Protein AF-0000000080797420 (afdb_homodimer)

Foldseek 3Di:
DPPDDDDDDPLLQQLQVVCLVPVPPQLCNSCVVVVHDSVVSVVSVVVCCVSVVAVDHDDDDDLVVVQFNWKKKKFWAFAPVCVVVLVVVLVPDPQWDDWDQDDDPGGIITMGTGRDPVVVVVSCVVSVPDPGTDDMDMGTDPDDDDDRPGDRDD/DPPDDDDDDPLLQQLQVVCLVPVPPQLCNSCVVVVHDSVVSVVSVVVCCVSVVAVDHDDDDDLVVVQFVWKKKKFWAFAPVCVVVLVVVLVPDPQWDDWDQDDDPGGIITMGTGRDPVVVVVSCVVSVPDPGTDDMDMGTDPDDDDDRPGDRDD

Radius of gyration: 20.57 Å; Cα contacts (8 Å, |Δi|>4): 583; chains: 2; bounding box: 45×56×51 Å

Structure (mmCIF, N/CA/C/O backbone):
data_AF-0000000080797420-model_v1
#
loop_
_entity.id
_entity.type
_entity.pdbx_description
1 polymer 'Transcriptional regulator, AsnC family'
#
loop_
_atom_site.group_PDB
_atom_site.id
_atom_site.type_symbol
_atom_site.label_atom_id
_atom_site.label_alt_id
_atom_site.label_comp_id
_atom_site.label_asym_id
_atom_site.label_entity_id
_atom_site.label_seq_id
_atom_site.pdbx_PDB_ins_code
_atom_site.Cartn_x
_atom_site.Cartn_y
_atom_site.Cartn_z
_atom_site.occupancy
_atom_site.B_iso_or_equiv
_atom_site.auth_seq_id
_atom_site.auth_comp_id
_atom_site.auth_asym_id
_atom_site.auth_atom_id
_atom_site.pdbx_PDB_model_num
ATOM 1 N N . MET A 1 1 ? -21.812 6.285 -5.582 1 44.59 1 MET A N 1
ATOM 2 C CA . MET A 1 1 ? -22.297 5.707 -4.328 1 44.59 1 MET A CA 1
ATOM 3 C C . MET A 1 1 ? -21.25 4.781 -3.721 1 44.59 1 MET A C 1
ATOM 5 O O . MET A 1 1 ? -20.469 4.164 -4.445 1 44.59 1 MET A O 1
ATOM 9 N N . PRO A 1 2 ? -20.891 4.992 -2.412 1 52.84 2 PRO A N 1
ATOM 10 C CA . PRO A 1 2 ? -20 3.963 -1.894 1 52.84 2 PRO A CA 1
ATOM 11 C C . PRO A 1 2 ? -20.406 2.553 -2.311 1 52.84 2 PRO A C 1
ATOM 13 O O . PRO A 1 2 ? -21.609 2.268 -2.439 1 52.84 2 PRO A O 1
ATOM 16 N N . ASP A 1 3 ? -19.562 1.894 -3.047 1 63.5 3 ASP A N 1
ATOM 17 C CA . ASP A 1 3 ? -19.969 0.55 -3.457 1 63.5 3 ASP A CA 1
ATOM 18 C C . ASP A 1 3 ? -20.453 -0.268 -2.264 1 63.5 3 ASP A C 1
ATOM 20 O O . ASP A 1 3 ? -19.922 -0.147 -1.16 1 63.5 3 ASP A O 1
ATOM 24 N N . LYS A 1 4 ? -21.688 -0.701 -2.303 1 75.38 4 LYS A N 1
ATOM 25 C CA . LYS A 1 4 ? -22.266 -1.561 -1.276 1 75.38 4 LYS A CA 1
ATOM 26 C C . LYS A 1 4 ? -21.391 -2.789 -1.031 1 75.38 4 LYS A C 1
ATOM 28 O O . LYS A 1 4 ? -20.938 -3.432 -1.979 1 75.38 4 LYS A O 1
ATOM 33 N N . PRO A 1 5 ? -21.062 -3.006 0.324 1 85.38 5 PRO A N 1
ATOM 34 C CA . PRO A 1 5 ? -20.328 -4.234 0.631 1 85.38 5 PRO A CA 1
ATOM 35 C C . PRO A 1 5 ? -21 -5.48 0.053 1 85.38 5 PRO A C 1
ATOM 37 O O . PRO A 1 5 ? -22.219 -5.516 -0.093 1 85.38 5 PRO A O 1
ATOM 40 N N . VAL A 1 6 ? -20.109 -6.398 -0.368 1 89.06 6 VAL A N 1
ATOM 41 C CA . VAL A 1 6 ? -20.578 -7.664 -0.92 1 89.06 6 VAL A CA 1
ATOM 42 C C . VAL A 1 6 ? -20.734 -8.695 0.199 1 89.06 6 VAL A C 1
ATOM 44 O O . VAL A 1 6 ? -19.922 -8.734 1.126 1 89.06 6 VAL A O 1
ATOM 47 N N . GLU A 1 7 ? -21.719 -9.422 0.126 1 90.5 7 GLU A N 1
ATOM 48 C CA . GLU A 1 7 ? -21.891 -10.508 1.087 1 90.5 7 GLU A CA 1
ATOM 49 C C . GLU A 1 7 ? -21 -11.703 0.732 1 90.5 7 GLU A C 1
ATOM 51 O O . GLU A 1 7 ? -21.109 -12.258 -0.361 1 90.5 7 GLU A O 1
ATOM 56 N N . LEU A 1 8 ? -20.125 -12.023 1.595 1 95.06 8 LEU A N 1
ATOM 57 C CA . LEU A 1 8 ? -19.219 -13.148 1.415 1 95.06 8 LEU A CA 1
ATOM 58 C C . LEU A 1 8 ? -19.578 -14.289 2.361 1 95.06 8 LEU A C 1
ATOM 60 O O . LEU A 1 8 ? -19.891 -14.062 3.531 1 95.06 8 LEU A O 1
ATOM 64 N N . ASP A 1 9 ? -19.625 -15.438 1.86 1 95.5 9 ASP A N 1
ATOM 65 C CA . ASP A 1 9 ? -19.812 -16.562 2.773 1 95.5 9 ASP A CA 1
ATOM 66 C C . ASP A 1 9 ? -18.469 -17.047 3.312 1 95.5 9 ASP A C 1
ATOM 68 O O . ASP A 1 9 ? -17.422 -16.438 3.045 1 95.5 9 ASP A O 1
ATOM 72 N N . GLU A 1 10 ? -18.516 -18.062 4.105 1 96.31 10 GLU A N 1
ATOM 73 C CA . GLU A 1 10 ? -17.312 -18.531 4.809 1 96.31 10 GLU A CA 1
ATOM 74 C C . GLU A 1 10 ? -16.266 -19.031 3.828 1 96.31 10 GLU A C 1
ATOM 76 O O . GLU A 1 10 ? -15.062 -18.859 4.055 1 96.31 10 GLU A O 1
ATOM 81 N N . ILE A 1 11 ? -16.688 -19.656 2.787 1 97.06 11 ILE A N 1
ATOM 82 C CA . ILE A 1 11 ? -15.758 -20.172 1.796 1 97.06 11 ILE A CA 1
ATOM 83 C C . ILE A 1 11 ? -15.031 -19.016 1.105 1 97.06 11 ILE A C 1
ATOM 85 O O . ILE A 1 11 ? -13.812 -19.062 0.923 1 97.06 11 ILE A O 1
ATOM 89 N N . ASP A 1 12 ? -15.805 -18 0.68 1 97.56 12 ASP A N 1
ATOM 90 C CA . ASP A 1 12 ? -15.211 -16.797 0.086 1 97.56 12 ASP A CA 1
ATOM 91 C C . ASP A 1 12 ? -14.133 -16.203 0.998 1 97.56 12 ASP A C 1
ATOM 93 O O . ASP A 1 12 ? -13.031 -15.898 0.545 1 97.56 12 ASP A O 1
ATOM 97 N N . LYS A 1 13 ? -14.469 -16.094 2.268 1 97.5 13 LYS A N 1
ATOM 98 C CA . LYS A 1 13 ? -13.57 -15.492 3.246 1 97.5 13 LYS A CA 1
ATOM 99 C C . LYS A 1 13 ? -12.281 -16.312 3.377 1 97.5 13 LYS A C 1
ATOM 101 O O . LYS A 1 13 ? -11.188 -15.742 3.424 1 97.5 13 LYS A O 1
ATOM 106 N N . LYS A 1 14 ? -12.422 -17.547 3.428 1 98 14 LYS A N 1
ATOM 107 C CA . LYS A 1 14 ? -11.266 -18.438 3.562 1 98 14 LYS A CA 1
ATOM 108 C C . LYS A 1 14 ? -10.375 -18.359 2.322 1 98 14 LYS A C 1
ATOM 110 O O . LYS A 1 14 ? -9.148 -18.359 2.43 1 98 14 LYS A O 1
ATOM 115 N N . ILE A 1 15 ? -11.008 -18.344 1.172 1 98.44 15 ILE A N 1
ATOM 116 C CA . ILE A 1 15 ? -10.258 -18.219 -0.075 1 98.44 15 ILE A CA 1
ATOM 117 C C . ILE A 1 15 ? -9.445 -16.922 -0.063 1 98.44 15 ILE A C 1
ATOM 119 O O . ILE A 1 15 ? -8.258 -16.938 -0.382 1 98.44 15 ILE A O 1
ATOM 123 N N . ILE A 1 16 ? -10.078 -15.867 0.323 1 98.06 16 ILE A N 1
ATOM 124 C CA . ILE A 1 16 ? -9.43 -14.555 0.378 1 98.06 16 ILE A CA 1
ATOM 125 C C . ILE A 1 16 ? -8.258 -14.602 1.348 1 98.06 16 ILE A C 1
ATOM 127 O O . ILE A 1 16 ? -7.16 -14.133 1.026 1 98.06 16 ILE A O 1
ATOM 131 N N . GLU A 1 17 ? -8.484 -15.172 2.49 1 97.69 17 GLU A N 1
ATOM 132 C CA . GLU A 1 17 ? -7.434 -15.266 3.502 1 97.69 17 GLU A CA 1
ATOM 133 C C . GLU A 1 17 ? -6.223 -16.031 2.975 1 97.69 17 GLU A C 1
ATOM 135 O O . GLU A 1 17 ? -5.082 -15.602 3.152 1 97.69 17 GLU A O 1
ATOM 140 N N . ILE A 1 18 ? -6.469 -17.141 2.357 1 98.06 18 ILE A N 1
ATOM 141 C CA . ILE A 1 18 ? -5.402 -17.984 1.826 1 98.06 18 ILE A CA 1
ATOM 142 C C . ILE A 1 18 ? -4.629 -17.219 0.753 1 98.06 18 ILE A C 1
ATOM 144 O O . ILE A 1 18 ? -3.395 -17.188 0.77 1 98.06 18 ILE A O 1
ATOM 148 N N . LEU A 1 19 ? -5.332 -16.547 -0.143 1 98.19 19 LEU A N 1
ATOM 149 C CA . LEU A 1 19 ? -4.703 -15.859 -1.265 1 98.19 19 LEU A CA 1
ATOM 150 C C . LEU A 1 19 ? -3.969 -14.609 -0.793 1 98.19 19 LEU A C 1
ATOM 152 O O . LEU A 1 19 ? -2.959 -14.219 -1.384 1 98.19 19 LEU A O 1
ATOM 156 N N . GLN A 1 20 ? -4.449 -13.969 0.279 1 97.69 20 GLN A N 1
ATOM 157 C CA . GLN A 1 20 ? -3.752 -12.812 0.841 1 97.69 20 GLN A CA 1
ATOM 158 C C . GLN A 1 20 ? -2.461 -13.234 1.535 1 97.69 20 GLN A C 1
ATOM 160 O O . GLN A 1 20 ? -1.535 -12.438 1.678 1 97.69 20 GLN A O 1
ATOM 165 N N . LYS A 1 21 ? -2.457 -14.469 1.967 1 96.56 21 LYS A N 1
ATOM 166 C CA . LYS A 1 21 ? -1.243 -15 2.576 1 96.56 21 LYS A CA 1
ATOM 167 C C . LYS A 1 21 ? -0.222 -15.398 1.515 1 96.56 21 LYS A C 1
ATOM 169 O O . LYS A 1 21 ? 0.974 -15.133 1.668 1 96.56 21 LYS A O 1
ATOM 174 N N . ASP A 1 22 ? -0.709 -16.016 0.509 1 97.5 22 ASP A N 1
ATOM 175 C CA . ASP A 1 22 ? 0.107 -16.391 -0.642 1 97.5 22 ASP A CA 1
ATOM 176 C C . ASP A 1 22 ? -0.74 -16.469 -1.909 1 97.5 22 ASP A C 1
ATOM 178 O O . ASP A 1 22 ? -1.413 -17.484 -2.141 1 97.5 22 ASP A O 1
ATOM 182 N N . ALA A 1 23 ? -0.552 -15.523 -2.732 1 97.38 23 ALA A N 1
ATOM 183 C CA . ALA A 1 23 ? -1.362 -15.414 -3.943 1 97.38 23 ALA A CA 1
ATOM 184 C C . ALA A 1 23 ? -1.045 -16.547 -4.922 1 97.38 23 ALA A C 1
ATOM 186 O O . ALA A 1 23 ? -1.789 -16.766 -5.875 1 97.38 23 ALA A O 1
ATOM 187 N N . ARG A 1 24 ? -0 -17.234 -4.754 1 97.06 24 ARG A N 1
ATOM 188 C CA . ARG A 1 24 ? 0.411 -18.25 -5.711 1 97.06 24 ARG A CA 1
ATOM 189 C C . ARG A 1 24 ? -0.108 -19.625 -5.301 1 97.06 24 ARG A C 1
ATOM 191 O O . ARG A 1 24 ? 0.099 -20.609 -6.012 1 97.06 24 ARG A O 1
ATOM 198 N N . THR A 1 25 ? -0.74 -19.75 -4.145 1 97.5 25 THR A N 1
ATOM 199 C CA . THR A 1 25 ? -1.355 -21.031 -3.791 1 97.5 25 THR A CA 1
ATOM 200 C C . THR A 1 25 ? -2.295 -21.5 -4.895 1 97.5 25 THR A C 1
ATOM 202 O O . THR A 1 25 ? -3.201 -20.766 -5.301 1 97.5 25 THR A O 1
ATOM 205 N N . SER A 1 26 ? -2.068 -22.672 -5.367 1 97.25 26 SER A N 1
ATOM 206 C CA . SER A 1 26 ? -2.865 -23.188 -6.48 1 97.25 26 SER A CA 1
ATOM 207 C C . SER A 1 26 ? -4.312 -23.406 -6.066 1 97.25 26 SER A C 1
ATOM 209 O O . SER A 1 26 ? -4.598 -23.672 -4.895 1 97.25 26 SER A O 1
ATOM 211 N N . PHE A 1 27 ? -5.16 -23.281 -7.059 1 97.69 27 PHE A N 1
ATOM 212 C CA . PHE A 1 27 ? -6.57 -23.531 -6.773 1 97.69 27 PHE A CA 1
ATOM 213 C C . PHE A 1 27 ? -6.801 -24.969 -6.359 1 97.69 27 PHE A C 1
ATOM 215 O O . PHE A 1 27 ? -7.672 -25.25 -5.535 1 97.69 27 PHE A O 1
ATOM 222 N N . SER A 1 28 ? -5.988 -25.875 -6.871 1 98.06 28 SER A N 1
ATOM 223 C CA . SER A 1 28 ? -6.07 -27.266 -6.457 1 98.06 28 SER A CA 1
ATOM 224 C C . SER A 1 28 ? -5.738 -27.422 -4.977 1 98.06 28 SER A C 1
ATOM 226 O O . SER A 1 28 ? -6.418 -28.156 -4.258 1 98.06 28 SER A O 1
ATOM 228 N N . LYS A 1 29 ? -4.727 -26.797 -4.5 1 98.31 29 LYS A N 1
ATOM 229 C CA . LYS A 1 29 ? -4.352 -26.859 -3.09 1 98.31 29 LYS A CA 1
ATOM 230 C C . LYS A 1 29 ? -5.426 -26.219 -2.211 1 98.31 29 LYS A C 1
ATOM 232 O O . LYS A 1 29 ? -5.766 -26.75 -1.154 1 98.31 29 LYS A O 1
ATOM 237 N N . ILE A 1 30 ? -5.965 -25.078 -2.633 1 98.62 30 ILE A N 1
ATOM 238 C CA . ILE A 1 30 ? -7.031 -24.406 -1.89 1 98.62 30 ILE A CA 1
ATOM 239 C C . ILE A 1 30 ? -8.242 -25.328 -1.777 1 98.62 30 ILE A C 1
ATOM 241 O O . ILE A 1 30 ? -8.852 -25.438 -0.711 1 98.62 30 ILE A O 1
ATOM 245 N N . ALA A 1 31 ? -8.555 -25.953 -2.893 1 98.62 31 ALA A N 1
ATOM 246 C CA . ALA A 1 31 ? -9.664 -26.906 -2.928 1 98.62 31 ALA A CA 1
ATOM 247 C C . ALA A 1 31 ? -9.484 -28 -1.881 1 98.62 31 ALA A C 1
ATOM 249 O O . ALA A 1 31 ? -10.406 -28.297 -1.121 1 98.62 31 ALA A O 1
ATOM 250 N N . LYS A 1 32 ? -8.32 -28.562 -1.804 1 98.56 32 LYS A N 1
ATOM 251 C CA . LYS A 1 32 ? -8.008 -29.609 -0.834 1 98.56 32 LYS A CA 1
ATOM 252 C C . LYS A 1 32 ? -8.109 -29.078 0.594 1 98.56 32 LYS A C 1
ATOM 254 O O . LYS A 1 32 ? -8.711 -29.719 1.458 1 98.56 32 LYS A O 1
ATOM 259 N N . MET A 1 33 ? -7.578 -27.906 0.859 1 98.25 33 MET A N 1
ATOM 260 C CA . MET A 1 33 ? -7.574 -27.297 2.188 1 98.25 33 MET A CA 1
ATOM 261 C C . MET A 1 33 ? -9 -27.062 2.682 1 98.25 33 MET A C 1
ATOM 263 O O . MET A 1 33 ? -9.266 -27.172 3.879 1 98.25 33 MET A O 1
ATOM 267 N N . LEU A 1 34 ? -9.883 -26.703 1.761 1 98.38 34 LEU A N 1
ATOM 268 C CA . LEU A 1 34 ? -11.227 -26.281 2.154 1 98.38 34 LEU A CA 1
ATOM 269 C C . LEU A 1 34 ? -12.234 -27.406 1.907 1 98.38 34 LEU A C 1
ATOM 271 O O . LEU A 1 34 ? -13.438 -27.219 2.137 1 98.38 34 LEU A O 1
ATOM 275 N N . ASP A 1 35 ? -11.734 -28.484 1.47 1 98.19 35 ASP A N 1
ATOM 276 C CA . ASP A 1 35 ? -12.578 -29.641 1.162 1 98.19 35 ASP A CA 1
ATOM 277 C C . ASP A 1 35 ? -13.672 -29.266 0.168 1 98.19 35 ASP A C 1
ATOM 279 O O . ASP A 1 35 ? -14.859 -29.453 0.439 1 98.19 35 ASP A O 1
ATOM 283 N N . ARG A 1 36 ? -13.25 -28.688 -0.935 1 98.25 36 ARG A N 1
ATOM 284 C CA . ARG A 1 36 ? -14.086 -28.312 -2.068 1 98.25 36 ARG A CA 1
ATOM 285 C C . ARG A 1 36 ? -13.461 -28.766 -3.385 1 98.25 36 ARG A C 1
ATOM 287 O O . ARG A 1 36 ? -12.297 -29.172 -3.42 1 98.25 36 ARG A O 1
ATOM 294 N N . SER A 1 37 ? -14.297 -28.719 -4.398 1 98.12 37 SER A N 1
ATOM 295 C CA . SER A 1 37 ? -13.742 -29.047 -5.707 1 98.12 37 SER A CA 1
ATOM 296 C C . SER A 1 37 ? -12.938 -27.891 -6.273 1 98.12 37 SER A C 1
ATOM 298 O O . SER A 1 37 ? -13.203 -26.719 -5.949 1 98.12 37 SER A O 1
ATOM 300 N N . GLU A 1 38 ? -11.961 -28.25 -7.078 1 98.25 38 GLU A N 1
ATOM 301 C CA . GLU A 1 38 ? -11.195 -27.219 -7.762 1 98.25 38 GLU A CA 1
ATOM 302 C C . GLU A 1 38 ? -12.102 -26.312 -8.602 1 98.25 38 GLU A C 1
ATOM 304 O O . GLU A 1 38 ? -11.883 -25.109 -8.688 1 98.25 38 GLU A O 1
ATOM 309 N N . ALA A 1 39 ? -13.109 -26.875 -9.266 1 98.19 39 ALA A N 1
ATOM 310 C CA . ALA A 1 39 ? -14.078 -26.109 -10.062 1 98.19 39 ALA A CA 1
ATOM 311 C C . ALA A 1 39 ? -14.789 -25.078 -9.211 1 98.19 39 ALA A C 1
ATOM 313 O O . ALA A 1 39 ? -15 -23.938 -9.648 1 98.19 39 ALA A O 1
ATOM 314 N N . THR A 1 40 ? -15.133 -25.453 -8.023 1 98.12 40 THR A N 1
ATOM 315 C CA . THR A 1 40 ? -15.789 -24.531 -7.098 1 98.12 40 THR A CA 1
ATOM 316 C C . THR A 1 40 ? -14.875 -23.359 -6.762 1 98.12 40 THR A C 1
ATOM 318 O O . THR A 1 40 ? -15.312 -22.203 -6.773 1 98.12 40 THR A O 1
ATOM 321 N N . ILE A 1 41 ? -13.625 -23.656 -6.43 1 98.5 41 ILE A N 1
ATOM 322 C CA . ILE A 1 41 ? -12.672 -22.594 -6.09 1 98.5 41 ILE A CA 1
ATOM 323 C C . ILE A 1 41 ? -12.508 -21.656 -7.273 1 98.5 41 ILE A C 1
ATOM 325 O O . ILE A 1 41 ? -12.516 -20.422 -7.105 1 98.5 41 ILE A O 1
ATOM 329 N N . HIS A 1 42 ? -12.383 -22.234 -8.484 1 98.19 42 HIS A N 1
ATOM 330 C CA . HIS A 1 42 ? -12.266 -21.406 -9.695 1 98.19 42 HIS A CA 1
ATOM 331 C C . HIS A 1 42 ? -13.461 -20.469 -9.828 1 98.19 42 HIS A C 1
ATOM 333 O O . HIS A 1 42 ? -13.281 -19.281 -10.094 1 98.19 42 HIS A O 1
ATOM 339 N N . LEU A 1 43 ? -14.594 -20.984 -9.68 1 98.25 43 LEU A N 1
ATOM 340 C CA . LEU A 1 43 ? -15.82 -20.203 -9.82 1 98.25 43 LEU A CA 1
ATOM 341 C C . LEU A 1 43 ? -15.891 -19.094 -8.766 1 98.25 43 LEU A C 1
ATOM 343 O O . LEU A 1 43 ? -16.266 -17.969 -9.07 1 98.25 43 LEU A O 1
ATOM 347 N N . ARG A 1 44 ? -15.531 -19.469 -7.551 1 98.25 44 ARG A N 1
ATOM 348 C CA . ARG A 1 44 ? -15.578 -18.5 -6.465 1 98.25 44 ARG A CA 1
ATOM 349 C C . ARG A 1 44 ? -14.594 -17.359 -6.703 1 98.25 44 ARG A C 1
ATOM 351 O O . ARG A 1 44 ? -14.938 -16.188 -6.508 1 98.25 44 ARG A O 1
ATOM 358 N N . VAL A 1 45 ? -13.406 -17.672 -7.102 1 98.25 45 VAL A N 1
ATOM 359 C CA . VAL A 1 45 ? -12.398 -16.656 -7.359 1 98.25 45 VAL A CA 1
ATOM 360 C C . VAL A 1 45 ? -12.852 -15.773 -8.516 1 98.25 45 VAL A C 1
ATOM 362 O O . VAL A 1 45 ? -12.711 -14.547 -8.461 1 98.25 45 VAL A O 1
ATOM 365 N N . LYS A 1 46 ? -13.367 -16.422 -9.57 1 97.88 46 LYS A N 1
ATOM 366 C CA . LYS A 1 46 ? -13.906 -15.672 -10.695 1 97.88 46 LYS A CA 1
ATOM 367 C C . LYS A 1 46 ? -14.984 -14.695 -10.242 1 97.88 46 LYS A C 1
ATOM 369 O O . LYS A 1 46 ? -14.992 -13.531 -10.641 1 97.88 46 LYS A O 1
ATOM 374 N N . LYS A 1 47 ? -15.836 -15.125 -9.422 1 97.81 47 LYS A N 1
ATOM 375 C CA . LYS A 1 47 ? -16.922 -14.289 -8.906 1 97.81 47 LYS A CA 1
ATOM 376 C C . LYS A 1 47 ? -16.375 -13.133 -8.078 1 97.81 47 LYS A C 1
ATOM 378 O O . LYS A 1 47 ? -16.859 -12 -8.188 1 97.81 47 LYS A O 1
ATOM 383 N N . LEU A 1 48 ? -15.438 -13.469 -7.207 1 97.94 48 LEU A N 1
ATOM 384 C CA . LEU A 1 48 ? -14.812 -12.438 -6.391 1 97.94 48 LEU A CA 1
ATOM 385 C C . LEU A 1 48 ? -14.195 -11.352 -7.266 1 97.94 48 LEU A C 1
ATOM 387 O O . LEU A 1 48 ? -14.242 -10.164 -6.918 1 97.94 48 LEU A O 1
ATOM 391 N N . ARG A 1 49 ? -13.625 -11.742 -8.383 1 97.38 49 ARG A N 1
ATOM 392 C CA . ARG A 1 49 ? -13.039 -10.797 -9.328 1 97.38 49 ARG A CA 1
ATOM 393 C C . ARG A 1 49 ? -14.125 -9.977 -10.016 1 97.38 49 ARG A C 1
ATOM 395 O O . ARG A 1 49 ? -14.008 -8.75 -10.117 1 97.38 49 ARG A O 1
ATOM 402 N N . GLU A 1 50 ? -15.141 -10.609 -10.445 1 96.88 50 GLU A N 1
ATOM 403 C CA . GLU A 1 50 ? -16.234 -9.945 -11.156 1 96.88 50 GLU A CA 1
ATOM 404 C C . GLU A 1 50 ? -16.938 -8.93 -10.266 1 96.88 50 GLU A C 1
ATOM 406 O O . GLU A 1 50 ? -17.375 -7.883 -10.742 1 96.88 50 GLU A O 1
ATOM 411 N N . MET A 1 51 ? -16.969 -9.289 -9.008 1 96.06 51 MET A N 1
ATOM 412 C CA . MET A 1 51 ? -17.641 -8.406 -8.047 1 96.06 51 MET A CA 1
ATOM 413 C C . MET A 1 51 ? -16.719 -7.266 -7.629 1 96.06 51 MET A C 1
ATOM 415 O O . MET A 1 51 ? -17.125 -6.359 -6.902 1 96.06 51 MET A O 1
ATOM 419 N N . GLY A 1 52 ? -15.453 -7.375 -7.984 1 95.75 52 GLY A N 1
ATOM 420 C CA . GLY A 1 52 ? -14.5 -6.32 -7.684 1 95.75 52 GLY A CA 1
ATOM 421 C C . GLY A 1 52 ? -13.844 -6.477 -6.324 1 95.75 52 GLY A C 1
ATOM 422 O O . GLY A 1 52 ? -13.086 -5.605 -5.895 1 95.75 52 GLY A O 1
ATOM 423 N N . VAL A 1 53 ? -14.18 -7.527 -5.586 1 96.81 53 VAL A N 1
ATOM 424 C CA . VAL A 1 53 ? -13.57 -7.793 -4.281 1 96.81 53 VAL A CA 1
ATOM 425 C C . VAL A 1 53 ? -12.086 -8.078 -4.453 1 96.81 53 VAL A C 1
ATOM 427 O O . VAL A 1 53 ? -11.25 -7.527 -3.729 1 96.81 53 VAL A O 1
ATOM 430 N N . LEU A 1 54 ? -11.805 -8.984 -5.305 1 97.25 54 LEU A N 1
ATOM 431 C CA . LEU A 1 54 ? -10.438 -9.336 -5.66 1 97.25 54 LEU A CA 1
ATOM 432 C C . LEU A 1 54 ? -9.969 -8.539 -6.875 1 97.25 54 LEU A C 1
ATOM 434 O O . LEU A 1 54 ? -10.445 -8.758 -7.988 1 97.25 54 LEU A O 1
ATOM 438 N N . ARG A 1 55 ? -9.062 -7.68 -6.719 1 96.38 55 ARG A N 1
ATOM 439 C CA . ARG A 1 55 ? -8.656 -6.75 -7.77 1 96.38 55 ARG A CA 1
ATOM 440 C C . ARG A 1 55 ? -7.504 -7.32 -8.594 1 96.38 55 ARG A C 1
ATOM 442 O O . ARG A 1 55 ? -7.297 -6.918 -9.742 1 96.38 55 ARG A O 1
ATOM 449 N N . GLY A 1 56 ? -6.727 -8.242 -7.949 1 96.62 56 GLY A N 1
ATOM 450 C CA . GLY A 1 56 ? -5.602 -8.828 -8.656 1 96.62 56 GLY A CA 1
ATOM 451 C C . GLY A 1 56 ? -4.59 -9.484 -7.73 1 96.62 56 GLY A C 1
ATOM 452 O O . GLY A 1 56 ? -4.816 -9.57 -6.523 1 96.62 56 GLY A O 1
ATOM 453 N N . PHE A 1 57 ? -3.547 -10.016 -8.344 1 97.12 57 PHE A N 1
ATOM 454 C CA . PHE A 1 57 ? -2.445 -10.695 -7.668 1 97.12 57 PHE A CA 1
ATOM 455 C C . PHE A 1 57 ? -1.117 -10.016 -7.992 1 97.12 57 PHE A C 1
ATOM 457 O O . PHE A 1 57 ? -0.788 -9.812 -9.164 1 97.12 57 PHE A O 1
ATOM 464 N N . TYR A 1 58 ? -0.346 -9.719 -6.961 1 96.38 58 TYR A N 1
ATOM 465 C CA . TYR A 1 58 ? 0.85 -8.922 -7.211 1 96.38 58 TYR A CA 1
ATOM 466 C C . TYR A 1 58 ? 2.027 -9.43 -6.391 1 96.38 58 TYR A C 1
ATOM 468 O O . TYR A 1 58 ? 1.839 -10.016 -5.316 1 96.38 58 TYR A O 1
ATOM 476 N N . ALA A 1 59 ? 3.184 -9.18 -6.906 1 97.56 59 ALA A N 1
ATOM 477 C CA . ALA A 1 59 ? 4.41 -9.414 -6.152 1 97.56 59 ALA A CA 1
ATOM 478 C C . ALA A 1 59 ? 4.809 -8.172 -5.359 1 97.56 59 ALA A C 1
ATOM 480 O O . ALA A 1 59 ? 4.754 -7.055 -5.875 1 97.56 59 ALA A O 1
ATOM 481 N N . ASP A 1 60 ? 5.09 -8.359 -4.133 1 97.12 60 ASP A N 1
ATOM 482 C CA . ASP A 1 60 ? 5.559 -7.281 -3.271 1 97.12 60 ASP A CA 1
ATOM 483 C C . ASP A 1 60 ? 7.074 -7.129 -3.359 1 97.12 60 ASP A C 1
ATOM 485 O O . ASP A 1 60 ? 7.82 -8.008 -2.912 1 97.12 60 ASP A O 1
ATOM 489 N N . ILE A 1 61 ? 7.504 -5.969 -3.955 1 96.62 61 ILE A N 1
ATOM 490 C CA . ILE A 1 61 ? 8.922 -5.699 -4.168 1 96.62 61 ILE A CA 1
ATOM 491 C C . ILE A 1 61 ? 9.391 -4.629 -3.186 1 96.62 61 ILE A C 1
ATOM 493 O O . ILE A 1 61 ? 8.711 -3.623 -2.979 1 96.62 61 ILE A O 1
ATOM 497 N N . ASP A 1 62 ? 10.539 -4.887 -2.566 1 95 62 ASP A N 1
ATOM 498 C CA . ASP A 1 62 ? 11.164 -3.881 -1.71 1 95 62 ASP A CA 1
ATOM 499 C C . ASP A 1 62 ? 11.836 -2.795 -2.541 1 95 62 ASP A C 1
ATOM 501 O O . ASP A 1 62 ? 12.93 -3.006 -3.078 1 95 62 ASP A O 1
ATOM 505 N N . ALA A 1 63 ? 11.227 -1.669 -2.604 1 94.19 63 ALA A N 1
ATOM 506 C CA . ALA A 1 63 ? 11.711 -0.583 -3.455 1 94.19 63 ALA A CA 1
ATOM 507 C C . ALA A 1 63 ? 13.133 -0.188 -3.088 1 94.19 63 ALA A C 1
ATOM 509 O O . ALA A 1 63 ? 13.938 0.157 -3.961 1 94.19 63 ALA A O 1
ATOM 510 N N . SER A 1 64 ? 13.477 -0.239 -1.796 1 92.56 64 SER A N 1
ATOM 511 C CA . SER A 1 64 ? 14.805 0.167 -1.344 1 92.56 64 SER A CA 1
ATOM 512 C C . SER A 1 64 ? 15.891 -0.751 -1.905 1 92.56 64 SER A C 1
ATOM 514 O O . SER A 1 64 ? 17.016 -0.321 -2.131 1 92.56 64 SER A O 1
ATOM 516 N N . LYS A 1 65 ? 15.523 -1.961 -2.164 1 94.25 65 LYS A N 1
ATOM 517 C CA . LYS A 1 65 ? 16.484 -2.943 -2.662 1 94.25 65 LYS A CA 1
ATOM 518 C C . LYS A 1 65 ? 16.703 -2.781 -4.164 1 94.25 65 LYS A C 1
ATOM 520 O O . LYS A 1 65 ? 17.625 -3.365 -4.727 1 94.25 65 LYS A O 1
ATOM 525 N N . ILE A 1 66 ? 15.844 -1.949 -4.762 1 93.62 66 ILE A N 1
ATOM 526 C CA . ILE A 1 66 ? 16.031 -1.785 -6.199 1 93.62 66 ILE A CA 1
ATOM 527 C C . ILE A 1 66 ? 16.328 -0.321 -6.52 1 93.62 66 ILE A C 1
ATOM 529 O O . ILE A 1 66 ? 15.969 0.168 -7.594 1 93.62 66 ILE A O 1
ATOM 533 N N . GLY A 1 67 ? 16.812 0.363 -5.605 1 92.06 67 GLY A N 1
ATOM 534 C CA . GLY A 1 67 ? 17.406 1.675 -5.844 1 92.06 67 GLY A CA 1
ATOM 535 C C . GLY A 1 67 ? 16.438 2.812 -5.582 1 92.06 67 GLY A C 1
ATOM 536 O O . GLY A 1 67 ? 16.703 3.961 -5.941 1 92.06 67 GLY A O 1
ATOM 537 N N . LYS A 1 68 ? 15.305 2.512 -5.113 1 93.19 68 LYS A N 1
ATOM 538 C CA . LYS A 1 68 ? 14.344 3.535 -4.707 1 93.19 68 LYS A CA 1
ATOM 539 C C . LYS A 1 68 ? 14.188 3.574 -3.189 1 93.19 68 LYS A C 1
ATOM 541 O O . LYS A 1 68 ? 13.258 2.988 -2.639 1 93.19 68 LYS A O 1
ATOM 546 N N . ASP A 1 69 ? 15.031 4.383 -2.592 1 91.31 69 ASP A N 1
ATOM 547 C CA . ASP A 1 69 ? 15.203 4.273 -1.146 1 91.31 69 ASP A CA 1
ATOM 548 C C . ASP A 1 69 ? 14.547 5.449 -0.424 1 91.31 69 ASP A C 1
ATOM 550 O O . ASP A 1 69 ? 14.516 5.484 0.808 1 91.31 69 ASP A O 1
ATOM 554 N N . THR A 1 70 ? 14.039 6.344 -1.246 1 96.44 70 THR A N 1
ATOM 555 C CA . THR A 1 70 ? 13.469 7.539 -0.635 1 96.44 70 THR A CA 1
ATOM 556 C C . THR A 1 70 ? 11.945 7.531 -0.732 1 96.44 70 THR A C 1
ATOM 558 O O . THR A 1 70 ? 11.391 7.562 -1.832 1 96.44 70 THR A O 1
ATOM 561 N N . ILE A 1 71 ? 11.336 7.41 0.393 1 97.5 71 ILE A N 1
ATOM 562 C CA . ILE A 1 71 ? 9.883 7.484 0.489 1 97.5 71 ILE A CA 1
ATOM 563 C C . ILE A 1 71 ? 9.477 8.781 1.188 1 97.5 71 ILE A C 1
ATOM 565 O O . ILE A 1 71 ? 10.094 9.18 2.174 1 97.5 71 ILE A O 1
ATOM 569 N N . ALA A 1 72 ? 8.508 9.43 0.677 1 98.69 72 ALA A N 1
ATOM 570 C CA . ALA A 1 72 ? 7.988 10.633 1.318 1 98.69 72 ALA A CA 1
ATOM 571 C C . ALA A 1 72 ? 6.48 10.75 1.129 1 98.69 72 ALA A C 1
ATOM 573 O O . ALA A 1 72 ? 5.926 10.234 0.157 1 98.69 72 ALA A O 1
ATOM 574 N N . PHE A 1 73 ? 5.863 11.352 2.074 1 98.88 73 PHE A N 1
ATOM 575 C CA . PHE A 1 73 ? 4.484 11.805 1.956 1 98.88 73 PHE A CA 1
ATOM 576 C C . PHE A 1 73 ? 4.422 13.312 1.745 1 98.88 73 PHE A C 1
ATOM 578 O O . PHE A 1 73 ? 5.148 14.062 2.395 1 98.88 73 PHE A O 1
ATOM 585 N N . ILE A 1 74 ? 3.582 13.734 0.837 1 98.81 74 ILE A N 1
ATOM 586 C CA . ILE A 1 74 ? 3.414 15.148 0.535 1 98.81 74 ILE A CA 1
ATOM 587 C C . ILE A 1 74 ? 1.951 15.547 0.715 1 98.81 74 ILE A C 1
ATOM 589 O O . ILE A 1 74 ? 1.066 15 0.056 1 98.81 74 ILE A O 1
ATOM 593 N N . LEU A 1 75 ? 1.733 16.438 1.63 1 98.81 75 LEU A N 1
ATOM 594 C CA . LEU A 1 75 ? 0.439 17.109 1.719 1 98.81 75 LEU A CA 1
ATOM 595 C C . LEU A 1 75 ? 0.381 18.312 0.783 1 98.81 75 LEU A C 1
ATOM 597 O O . LEU A 1 75 ? 1.312 19.125 0.745 1 98.81 75 LEU A O 1
ATOM 601 N N . ILE A 1 76 ? -0.704 18.438 0.059 1 98.81 76 ILE A N 1
ATOM 602 C CA . ILE A 1 76 ? -0.801 19.484 -0.943 1 98.81 76 ILE A CA 1
ATOM 603 C C . ILE A 1 76 ? -2.102 20.266 -0.75 1 98.81 76 ILE A C 1
ATOM 605 O O . ILE A 1 76 ? -3.184 19.672 -0.704 1 98.81 76 ILE A O 1
ATOM 609 N N . LYS A 1 77 ? -1.965 21.484 -0.572 1 98.75 77 LYS A N 1
ATOM 610 C CA . LYS A 1 77 ? -3.107 22.391 -0.589 1 98.75 77 LYS A CA 1
ATOM 611 C C . LYS A 1 77 ? -3.359 22.938 -1.994 1 98.75 77 LYS A C 1
ATOM 613 O O . LYS A 1 77 ? -2.455 23.484 -2.623 1 98.75 77 LYS A O 1
ATOM 618 N N . ILE A 1 78 ? -4.562 22.781 -2.479 1 98.56 78 ILE A N 1
ATOM 619 C CA . ILE A 1 78 ? -4.879 23.156 -3.855 1 98.56 78 ILE A CA 1
ATOM 620 C C . ILE A 1 78 ? -5.996 24.188 -3.871 1 98.56 78 ILE A C 1
ATOM 622 O O . ILE A 1 78 ? -6.961 24.078 -3.105 1 98.56 78 ILE A O 1
ATOM 626 N N . ASP A 1 79 ? -5.871 25.109 -4.742 1 98.06 79 ASP A N 1
ATOM 627 C CA . ASP A 1 79 ? -6.949 26.062 -5.012 1 98.06 79 ASP A CA 1
ATOM 628 C C . ASP A 1 79 ? -8.219 25.344 -5.449 1 98.06 79 ASP A C 1
ATOM 630 O O . ASP A 1 79 ? -8.203 24.578 -6.418 1 98.06 79 ASP A O 1
ATOM 634 N N . ALA A 1 80 ? -9.25 25.656 -4.715 1 96.5 80 ALA A N 1
ATOM 635 C CA . ALA A 1 80 ? -10.523 24.969 -4.957 1 96.5 80 ALA A CA 1
ATOM 636 C C . ALA A 1 80 ? -10.969 25.141 -6.406 1 96.5 80 ALA A C 1
ATOM 638 O O . ALA A 1 80 ? -11.555 24.219 -6.992 1 96.5 80 ALA A O 1
ATOM 639 N N . ASN A 1 81 ? -10.625 26.219 -6.988 1 97.56 81 ASN A N 1
ATOM 640 C CA . ASN A 1 81 ? -11.055 26.516 -8.352 1 97.56 81 ASN A CA 1
ATOM 641 C C . ASN A 1 81 ? -10.234 25.75 -9.383 1 97.56 81 ASN A C 1
ATOM 643 O O . ASN A 1 81 ? -10.617 25.672 -10.555 1 97.56 81 ASN A O 1
ATOM 647 N N . LYS A 1 82 ? -9.188 25.203 -8.953 1 98 82 LYS A N 1
ATOM 648 C CA . LYS A 1 82 ? -8.297 24.516 -9.875 1 98 82 LYS A CA 1
ATOM 649 C C . LYS A 1 82 ? -8.125 23.047 -9.477 1 98 82 LYS A C 1
ATOM 651 O O . LYS A 1 82 ? -7.23 22.375 -9.984 1 98 82 LYS A O 1
ATOM 656 N N . TYR A 1 83 ? -8.938 22.656 -8.578 1 97.19 83 TYR A N 1
ATOM 657 C CA . TYR A 1 83 ? -8.758 21.359 -7.957 1 97.19 83 TYR A CA 1
ATOM 658 C C . TYR A 1 83 ? -8.797 20.25 -9 1 97.19 83 TYR A C 1
ATOM 660 O O . TYR A 1 83 ? -7.852 19.453 -9.109 1 97.19 83 TYR A O 1
ATOM 668 N N . PRO A 1 84 ? -9.812 20.156 -9.875 1 97.19 84 PRO A N 1
ATOM 669 C CA . PRO A 1 84 ? -9.906 19 -10.781 1 97.19 84 PRO A CA 1
ATOM 670 C C . PRO A 1 84 ? -8.711 18.891 -11.719 1 97.19 84 PRO A C 1
ATOM 672 O O . PRO A 1 84 ? -8.125 17.812 -11.859 1 97.19 84 PRO A O 1
ATOM 675 N N . GLU A 1 85 ? -8.289 19.938 -12.242 1 97.75 85 GLU A N 1
ATOM 676 C CA . GLU A 1 85 ? -7.195 19.906 -13.211 1 97.75 85 GLU A CA 1
ATOM 677 C C . GLU A 1 85 ? -5.859 19.641 -12.523 1 97.75 85 GLU A C 1
ATOM 679 O O . GLU A 1 85 ? -5.02 18.906 -13.055 1 97.75 85 GLU A O 1
ATOM 684 N N . THR A 1 86 ? -5.648 20.25 -11.383 1 98.25 86 THR A N 1
ATOM 685 C CA . THR A 1 86 ? -4.402 20.078 -10.641 1 98.25 86 THR A CA 1
ATOM 686 C C . THR A 1 86 ? -4.246 18.641 -10.172 1 98.25 86 THR A C 1
ATOM 688 O O . THR A 1 86 ? -3.176 18.047 -10.32 1 98.25 86 THR A O 1
ATOM 691 N N . VAL A 1 87 ? -5.316 18.062 -9.664 1 98.19 87 VAL A N 1
ATOM 692 C CA . VAL A 1 87 ? -5.305 16.688 -9.188 1 98.19 87 VAL A CA 1
ATOM 693 C C . VAL A 1 87 ? -5.008 15.742 -10.352 1 98.19 87 VAL A C 1
ATOM 695 O O . VAL A 1 87 ? -4.203 14.812 -10.219 1 98.19 87 VAL A O 1
ATOM 698 N N . LYS A 1 88 ? -5.648 15.992 -11.469 1 97.88 88 LYS A N 1
ATOM 699 C CA . LYS A 1 88 ? -5.422 15.188 -12.664 1 97.88 88 LYS A CA 1
ATOM 700 C C . LYS A 1 88 ? -3.947 15.18 -13.055 1 97.88 88 LYS A C 1
ATOM 702 O O . LYS A 1 88 ? -3.389 14.125 -13.367 1 97.88 88 LYS A O 1
ATOM 707 N N . ASP A 1 89 ? -3.309 16.312 -12.992 1 97.88 89 ASP A N 1
ATOM 708 C CA . ASP A 1 89 ? -1.902 16.453 -13.359 1 97.88 89 ASP A CA 1
ATOM 709 C C . ASP A 1 89 ? -1 15.734 -12.359 1 97.88 89 ASP A C 1
ATOM 711 O O . ASP A 1 89 ? -0.027 15.078 -12.742 1 97.88 89 ASP A O 1
ATOM 715 N N . ILE A 1 90 ? -1.318 15.836 -11.133 1 98.12 90 ILE A N 1
ATOM 716 C CA . ILE A 1 90 ? -0.502 15.234 -10.078 1 98.12 90 ILE A CA 1
ATOM 717 C C . ILE A 1 90 ? -0.583 13.711 -10.164 1 98.12 90 ILE A C 1
ATOM 719 O O . ILE A 1 90 ? 0.437 13.023 -10.086 1 98.12 90 ILE A O 1
ATOM 723 N N . VAL A 1 91 ? -1.792 13.156 -10.367 1 97.69 91 VAL A N 1
ATOM 724 C CA . VAL A 1 91 ? -2.016 11.719 -10.359 1 97.69 91 VAL A CA 1
ATOM 725 C C . VAL A 1 91 ? -1.354 11.086 -11.586 1 97.69 91 VAL A C 1
ATOM 727 O O . VAL A 1 91 ? -1.069 9.891 -11.594 1 97.69 91 VAL A O 1
ATOM 730 N N . LYS A 1 92 ? -1 11.836 -12.57 1 97.12 92 LYS A N 1
ATOM 731 C CA . LYS A 1 92 ? -0.365 11.352 -13.789 1 97.12 92 LYS A CA 1
ATOM 732 C C . LYS A 1 92 ? 1.135 11.156 -13.594 1 97.12 92 LYS A C 1
ATOM 734 O O . LYS A 1 92 ? 1.792 10.484 -14.391 1 97.12 92 LYS A O 1
ATOM 739 N N . LEU A 1 93 ? 1.662 11.805 -12.609 1 96.31 93 LEU A N 1
ATOM 740 C CA . LEU A 1 93 ? 3.098 11.711 -12.375 1 96.31 93 LEU A CA 1
ATOM 741 C C . LEU A 1 93 ? 3.496 10.281 -12.008 1 96.31 93 LEU A C 1
ATOM 743 O O . LEU A 1 93 ? 2.904 9.68 -11.109 1 96.31 93 LEU A O 1
ATOM 747 N N . GLU A 1 94 ? 4.539 9.766 -12.57 1 92.5 94 GLU A N 1
ATOM 748 C CA . GLU A 1 94 ? 4.945 8.367 -12.422 1 92.5 94 GLU A CA 1
ATOM 749 C C . GLU A 1 94 ? 5.566 8.117 -11.055 1 92.5 94 GLU A C 1
ATOM 751 O O . GLU A 1 94 ? 5.508 6.996 -10.539 1 92.5 94 GLU A O 1
ATOM 756 N N . ASP A 1 95 ? 6.098 9.156 -10.5 1 94.12 95 ASP A N 1
ATOM 757 C CA . ASP A 1 95 ? 6.785 8.992 -9.219 1 94.12 95 ASP A CA 1
ATOM 758 C C . ASP A 1 95 ? 5.797 9.031 -8.055 1 94.12 95 ASP A C 1
ATOM 760 O O . ASP A 1 95 ? 6.176 8.797 -6.906 1 94.12 95 ASP A O 1
ATOM 764 N N . ILE A 1 96 ? 4.539 9.359 -8.359 1 97.12 96 ILE A N 1
ATOM 765 C CA . ILE A 1 96 ? 3.482 9.297 -7.355 1 97.12 96 ILE A CA 1
ATOM 766 C C . ILE A 1 96 ? 2.846 7.91 -7.355 1 97.12 96 ILE A C 1
ATOM 768 O O . ILE A 1 96 ? 2.281 7.48 -8.367 1 97.12 96 ILE A O 1
ATOM 772 N N . TYR A 1 97 ? 2.928 7.293 -6.195 1 96.69 97 TYR A N 1
ATOM 773 C CA . TYR A 1 97 ? 2.455 5.914 -6.125 1 96.69 97 TYR A CA 1
ATOM 774 C C . TYR A 1 97 ? 1.066 5.848 -5.5 1 96.69 97 TYR A C 1
ATOM 776 O O . TYR A 1 97 ? 0.28 4.949 -5.812 1 96.69 97 TYR A O 1
ATOM 784 N N . GLU A 1 98 ? 0.778 6.688 -4.613 1 98 98 GLU A N 1
ATOM 785 C CA . GLU A 1 98 ? -0.532 6.805 -3.98 1 98 98 GLU A CA 1
ATOM 786 C C . GLU A 1 98 ? -0.976 8.266 -3.896 1 98 98 GLU A C 1
ATOM 788 O O . GLU A 1 98 ? -0.151 9.156 -3.695 1 98 98 GLU A O 1
ATOM 793 N N . ALA A 1 99 ? -2.232 8.484 -4.078 1 98.75 99 ALA A N 1
ATOM 794 C CA . ALA A 1 99 ? -2.842 9.805 -3.943 1 98.75 99 ALA A CA 1
ATOM 795 C C . ALA A 1 99 ? -4.246 9.703 -3.355 1 98.75 99 ALA A C 1
ATOM 797 O O . ALA A 1 99 ? -5.062 8.906 -3.82 1 98.75 99 ALA A O 1
ATOM 798 N N . TYR A 1 100 ? -4.473 10.492 -2.391 1 98.69 100 TYR A N 1
ATOM 799 C CA . TYR A 1 100 ? -5.742 10.461 -1.674 1 98.69 100 TYR A CA 1
ATOM 800 C C . TYR A 1 100 ? -6.34 11.859 -1.556 1 98.69 100 TYR A C 1
ATOM 802 O O . TYR A 1 100 ? -5.648 12.805 -1.17 1 98.69 100 TYR A O 1
ATOM 810 N N . ASP A 1 101 ? -7.613 12.031 -1.931 1 98.5 101 ASP A N 1
ATOM 811 C CA . ASP A 1 101 ? -8.43 13.18 -1.563 1 98.5 101 ASP A CA 1
ATOM 812 C C . ASP A 1 101 ? -8.789 13.148 -0.081 1 98.5 101 ASP A C 1
ATOM 814 O O . ASP A 1 101 ? -9.469 12.227 0.378 1 98.5 101 ASP A O 1
ATOM 818 N N . VAL A 1 102 ? -8.336 14.195 0.681 1 98.5 102 VAL A N 1
ATOM 819 C CA . VAL A 1 102 ? -8.469 14.055 2.129 1 98.5 102 VAL A CA 1
ATOM 820 C C . VAL A 1 102 ? -9.148 15.297 2.709 1 98.5 102 VAL A C 1
ATOM 822 O O . VAL A 1 102 ? -9.18 16.344 2.074 1 98.5 102 VAL A O 1
ATOM 825 N N . THR A 1 103 ? -9.734 15.148 3.865 1 98 103 THR A N 1
ATOM 826 C CA . THR A 1 103 ? -10.281 16.266 4.617 1 98 103 THR A CA 1
ATOM 827 C C . THR A 1 103 ? -9.18 17.016 5.363 1 98 103 THR A C 1
ATOM 829 O O . THR A 1 103 ? -8.078 16.484 5.535 1 98 103 THR A O 1
ATOM 832 N N . GLY A 1 104 ? -9.516 18.203 5.84 1 96.25 104 GLY A N 1
ATOM 833 C CA . GLY A 1 104 ? -8.57 18.984 6.629 1 96.25 104 GLY A CA 1
ATOM 834 C C . GLY A 1 104 ? -8.023 20.188 5.887 1 96.25 104 GLY A C 1
ATOM 835 O O . GLY A 1 104 ? -8.664 20.703 4.977 1 96.25 104 GLY A O 1
ATOM 836 N N . GLU A 1 105 ? -6.867 20.531 6.305 1 95.62 105 GLU A N 1
ATOM 837 C CA . GLU A 1 105 ? -6.242 21.734 5.789 1 95.62 105 GLU A CA 1
ATOM 838 C C . GLU A 1 105 ? -5.723 21.531 4.371 1 95.62 105 GLU A C 1
ATOM 840 O O . GLU A 1 105 ? -5.668 22.469 3.578 1 95.62 105 GLU A O 1
ATOM 845 N N . TYR A 1 106 ? -5.371 20.328 4.07 1 97.94 106 TYR A N 1
ATOM 846 C CA . TYR A 1 106 ? -4.828 20 2.76 1 97.94 106 TYR A CA 1
ATOM 847 C C . TYR A 1 106 ? -5.863 19.266 1.914 1 97.94 106 TYR A C 1
ATOM 849 O O . TYR A 1 106 ? -6.809 18.688 2.447 1 97.94 106 TYR A O 1
ATOM 857 N N . SER A 1 107 ? -5.613 19.312 0.602 1 98.38 107 SER A N 1
ATOM 858 C CA . SER A 1 107 ? -6.555 18.703 -0.337 1 98.38 107 SER A CA 1
ATOM 859 C C . SER A 1 107 ? -6.152 17.281 -0.674 1 98.38 107 SER A C 1
ATOM 861 O O . SER A 1 107 ? -7.012 16.422 -0.897 1 98.38 107 SER A O 1
ATOM 863 N N . LEU A 1 108 ? -4.836 17.078 -0.737 1 98.69 108 LEU A N 1
ATOM 864 C CA . LEU A 1 108 ? -4.301 15.805 -1.197 1 98.69 108 LEU A CA 1
ATOM 865 C C . LEU A 1 108 ? -3.182 15.32 -0.28 1 98.69 108 LEU A C 1
ATOM 867 O O . LEU A 1 108 ? -2.354 16.125 0.169 1 98.69 108 LEU A O 1
ATOM 871 N N . LEU A 1 109 ? -3.178 14.062 -0.039 1 98.88 109 LEU A N 1
ATOM 872 C CA . LEU A 1 109 ? -2.021 13.352 0.491 1 98.88 109 LEU A CA 1
ATOM 873 C C . LEU A 1 109 ? -1.468 12.367 -0.537 1 98.88 109 LEU A C 1
ATOM 875 O O . LEU A 1 109 ? -2.197 11.516 -1.039 1 98.88 109 LEU A O 1
ATOM 879 N N . VAL A 1 110 ? -0.203 12.508 -0.907 1 98.75 110 VAL A N 1
ATOM 880 C CA . VAL A 1 110 ? 0.37 11.602 -1.894 1 98.75 110 VAL A CA 1
ATOM 881 C C . VAL A 1 110 ? 1.611 10.922 -1.313 1 98.75 110 VAL A C 1
ATOM 883 O O . VAL A 1 110 ? 2.312 11.508 -0.485 1 98.75 110 VAL A O 1
ATOM 886 N N . LYS A 1 111 ? 1.815 9.719 -1.612 1 98.56 111 LYS A N 1
ATOM 887 C CA . LYS A 1 111 ? 3.029 8.961 -1.307 1 98.56 111 LYS A CA 1
ATOM 888 C C . LYS A 1 111 ? 3.928 8.852 -2.535 1 98.56 111 LYS A C 1
ATOM 890 O O . LYS A 1 111 ? 3.463 8.5 -3.621 1 98.56 111 LYS A O 1
ATOM 895 N N . THR A 1 112 ? 5.172 9.195 -2.404 1 98.31 112 THR A N 1
ATOM 896 C CA . THR A 1 112 ? 6.129 9.047 -3.496 1 98.31 112 THR A CA 1
ATOM 897 C C . THR A 1 112 ? 7.285 8.148 -3.084 1 98.31 112 THR A C 1
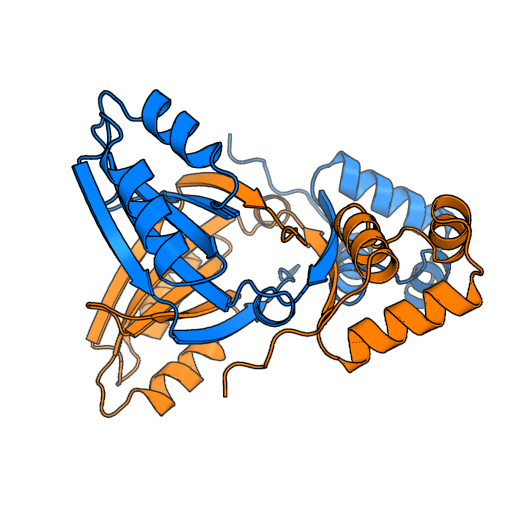ATOM 899 O O . THR A 1 112 ? 7.664 8.109 -1.912 1 98.31 112 THR A O 1
ATOM 902 N N . VAL A 1 113 ? 7.801 7.422 -3.947 1 96.44 113 VAL A N 1
ATOM 903 C CA . VAL A 1 113 ? 8.984 6.582 -3.832 1 96.44 113 VAL A CA 1
ATOM 904 C C . VAL A 1 113 ? 9.961 6.898 -4.965 1 96.44 113 VAL A C 1
ATOM 906 O O . VAL A 1 113 ? 9.656 6.664 -6.137 1 96.44 113 VAL A O 1
ATOM 909 N N . VAL A 1 114 ? 11.062 7.465 -4.609 1 96.56 114 VAL A N 1
ATOM 910 C CA . VAL A 1 114 ? 12.023 7.934 -5.605 1 96.56 114 VAL A CA 1
ATOM 911 C C . VAL A 1 114 ? 13.422 7.438 -5.25 1 96.56 114 VAL A C 1
ATOM 913 O O . VAL A 1 114 ? 13.609 6.773 -4.23 1 96.56 114 VAL A O 1
ATOM 916 N N . ARG A 1 115 ? 14.406 7.73 -6.102 1 94.75 115 ARG A N 1
ATOM 917 C CA . ARG A 1 115 ? 15.75 7.18 -5.961 1 94.75 115 ARG A CA 1
ATOM 918 C C . ARG A 1 115 ? 16.484 7.836 -4.801 1 94.75 115 ARG A C 1
ATOM 920 O O . ARG A 1 115 ? 17.219 7.168 -4.07 1 94.75 115 ARG A O 1
ATOM 927 N N . ASP A 1 116 ? 16.312 9.164 -4.742 1 94.75 116 ASP A N 1
ATOM 928 C CA . ASP A 1 116 ? 17.109 9.906 -3.77 1 94.75 116 ASP A CA 1
ATOM 929 C C . ASP A 1 116 ? 16.5 11.281 -3.488 1 94.75 116 ASP A C 1
ATOM 931 O O . ASP A 1 116 ? 15.414 11.594 -3.975 1 94.75 116 ASP A O 1
ATOM 935 N N . ARG A 1 117 ? 17.266 11.984 -2.705 1 95.75 117 ARG A N 1
ATOM 936 C CA . ARG A 1 117 ? 16.781 13.297 -2.289 1 95.75 117 ARG A CA 1
ATOM 937 C C . ARG A 1 117 ? 16.703 14.258 -3.473 1 95.75 117 ARG A C 1
ATOM 939 O O . ARG A 1 117 ? 15.836 15.125 -3.518 1 95.75 117 ARG A O 1
ATOM 946 N N . GLU A 1 118 ? 17.609 14.078 -4.395 1 97.25 118 GLU A N 1
ATOM 947 C CA . GLU A 1 118 ? 17.609 14.953 -5.566 1 97.25 118 GLU A CA 1
ATOM 948 C C . GLU A 1 118 ? 16.344 14.742 -6.41 1 97.25 118 GLU A C 1
ATOM 950 O O . GLU A 1 118 ? 15.742 15.711 -6.875 1 97.25 118 GLU A O 1
ATOM 955 N N . GLU A 1 119 ? 15.984 13.5 -6.621 1 96.94 119 GLU A N 1
ATOM 956 C CA . GLU A 1 119 ? 14.766 13.203 -7.363 1 96.94 119 GLU A CA 1
ATOM 957 C C . GLU A 1 119 ? 13.531 13.719 -6.625 1 96.94 119 GLU A C 1
ATOM 959 O O . GLU A 1 119 ? 12.578 14.18 -7.25 1 96.94 119 GLU A O 1
ATOM 964 N N . LEU A 1 120 ? 13.555 13.641 -5.297 1 97.94 120 LEU A N 1
ATOM 965 C CA . LEU A 1 120 ? 12.453 14.188 -4.512 1 97.94 120 LEU A CA 1
ATOM 966 C C . LEU A 1 120 ? 12.344 15.695 -4.707 1 97.94 120 LEU A C 1
ATOM 968 O O . LEU A 1 120 ? 11.25 16.219 -4.914 1 97.94 120 LEU A O 1
ATOM 972 N N . ALA A 1 121 ? 13.484 16.328 -4.625 1 97.88 121 ALA A N 1
ATOM 973 C CA . ALA A 1 121 ? 13.508 17.781 -4.812 1 97.88 121 ALA A CA 1
ATOM 974 C C . ALA A 1 121 ? 12.93 18.156 -6.172 1 97.88 121 ALA A C 1
ATOM 976 O O . ALA A 1 121 ? 12.141 19.109 -6.27 1 97.88 121 ALA A O 1
ATOM 977 N N . ARG A 1 122 ? 13.297 17.422 -7.219 1 97.81 122 ARG A N 1
ATOM 978 C CA . ARG A 1 122 ? 12.789 17.672 -8.562 1 97.81 122 ARG A CA 1
ATOM 979 C C . ARG A 1 122 ? 11.273 17.484 -8.617 1 97.81 122 ARG A C 1
ATOM 981 O O . ARG A 1 122 ? 10.57 18.266 -9.25 1 97.81 122 ARG A O 1
ATOM 988 N N . LEU A 1 123 ? 10.836 16.469 -8 1 98.06 123 LEU A N 1
ATOM 989 C CA . LEU A 1 123 ? 9.398 16.219 -7.949 1 98.06 123 LEU A CA 1
ATOM 990 C C . LEU A 1 123 ? 8.664 17.344 -7.246 1 98.06 123 LEU A C 1
ATOM 992 O O . LEU A 1 123 ? 7.621 17.797 -7.711 1 98.06 123 LEU A O 1
ATOM 996 N N . LEU A 1 124 ? 9.227 17.797 -6.121 1 98.06 124 LEU A N 1
ATOM 997 C CA . LEU A 1 124 ? 8.617 18.891 -5.363 1 98.06 124 LEU A CA 1
ATOM 998 C C . LEU A 1 124 ? 8.609 20.172 -6.184 1 98.06 124 LEU A C 1
ATOM 1000 O O . LEU A 1 124 ? 7.652 20.953 -6.109 1 98.06 124 LEU A O 1
ATOM 1004 N N . ASP A 1 125 ? 9.688 20.344 -6.926 1 97.75 125 ASP A N 1
ATOM 1005 C CA . ASP A 1 125 ? 9.727 21.5 -7.824 1 97.75 125 ASP A CA 1
ATOM 1006 C C . ASP A 1 125 ? 8.609 21.438 -8.859 1 97.75 125 ASP A C 1
ATOM 1008 O O . ASP A 1 125 ? 7.93 22.438 -9.109 1 97.75 125 ASP A O 1
ATOM 1012 N N . LEU A 1 126 ? 8.445 20.281 -9.43 1 97.75 126 LEU A N 1
ATOM 1013 C CA . LEU A 1 126 ? 7.406 20.062 -10.438 1 97.75 126 LEU A CA 1
ATOM 1014 C C . LEU A 1 126 ? 6.023 20.344 -9.859 1 97.75 126 LEU A C 1
ATOM 1016 O O . LEU A 1 126 ? 5.234 21.078 -10.453 1 97.75 126 LEU A O 1
ATOM 1020 N N . ILE A 1 127 ? 5.75 19.828 -8.711 1 98.31 127 ILE A N 1
ATOM 1021 C CA . ILE A 1 127 ? 4.449 19.984 -8.062 1 98.31 127 ILE A CA 1
ATOM 1022 C C . ILE A 1 127 ? 4.238 21.453 -7.672 1 98.31 127 ILE A C 1
ATOM 1024 O O . ILE A 1 127 ? 3.162 22 -7.887 1 98.31 127 ILE A O 1
ATOM 1028 N N . GLY A 1 128 ? 5.254 22.031 -7.125 1 97.44 128 GLY A N 1
ATOM 1029 C CA . GLY A 1 128 ? 5.18 23.406 -6.66 1 97.44 128 GLY A CA 1
ATOM 1030 C C . GLY A 1 128 ? 4.914 24.406 -7.777 1 97.44 128 GLY A C 1
ATOM 1031 O O . GLY A 1 128 ? 4.359 25.469 -7.543 1 97.44 128 GLY A O 1
ATOM 1032 N N . LYS A 1 129 ? 5.254 24.062 -9 1 96.81 129 LYS A N 1
ATOM 1033 C CA . LYS A 1 129 ? 5.109 24.969 -10.141 1 96.81 129 LYS A CA 1
ATOM 1034 C C . LYS A 1 129 ? 3.717 24.859 -10.75 1 96.81 129 LYS A C 1
ATOM 1036 O O . LYS A 1 129 ? 3.346 25.672 -11.602 1 96.81 129 LYS A O 1
ATOM 1041 N N . MET A 1 130 ? 3.002 23.969 -10.289 1 97.5 130 MET A N 1
ATOM 1042 C CA . MET A 1 130 ? 1.659 23.812 -10.836 1 97.5 130 MET A CA 1
ATOM 1043 C C . MET A 1 130 ? 0.74 24.922 -10.367 1 97.5 130 MET A C 1
ATOM 1045 O O . MET A 1 130 ? 0.73 25.281 -9.18 1 97.5 130 MET A O 1
ATOM 1049 N N . GLU A 1 131 ? -0.082 25.5 -11.227 1 95.12 131 GLU A N 1
ATOM 1050 C CA . GLU A 1 131 ? -0.875 26.703 -10.992 1 95.12 131 GLU A CA 1
ATOM 1051 C C . GLU A 1 131 ? -1.842 26.5 -9.828 1 95.12 131 GLU A C 1
ATOM 1053 O O . GLU A 1 131 ? -2.07 27.422 -9.039 1 95.12 131 GLU A O 1
ATOM 1058 N N . GLY A 1 132 ? -2.312 25.344 -9.625 1 97.94 132 GLY A N 1
ATOM 1059 C CA . GLY A 1 132 ? -3.334 25.109 -8.617 1 97.94 132 GLY A CA 1
ATOM 1060 C C . GLY A 1 132 ? -2.76 24.797 -7.25 1 97.94 132 GLY A C 1
ATOM 1061 O O . GLY A 1 132 ? -3.479 24.812 -6.25 1 97.94 132 GLY A O 1
ATOM 1062 N N . VAL A 1 133 ? -1.463 24.656 -7.133 1 98.62 133 VAL A N 1
ATOM 1063 C CA . VAL A 1 133 ? -0.844 24.281 -5.867 1 98.62 133 VAL A CA 1
ATOM 1064 C C . VAL A 1 133 ? -0.556 25.531 -5.039 1 98.62 133 VAL A C 1
ATOM 1066 O O . VAL A 1 133 ? 0.135 26.438 -5.496 1 98.62 133 VAL A O 1
ATOM 1069 N N . GLN A 1 134 ? -1.08 25.516 -3.855 1 98.44 134 GLN A N 1
ATOM 1070 C CA . GLN A 1 134 ? -0.917 26.656 -2.975 1 98.44 134 GLN A CA 1
ATOM 1071 C C . GLN A 1 134 ? 0.195 26.422 -1.957 1 98.44 134 GLN A C 1
ATOM 1073 O O . GLN A 1 134 ? 0.937 27.344 -1.611 1 98.44 134 GLN A O 1
ATOM 1078 N N . GLU A 1 135 ? 0.264 25.25 -1.494 1 97.81 135 GLU A N 1
ATOM 1079 C CA . GLU A 1 135 ? 1.196 24.891 -0.432 1 97.81 135 GLU A CA 1
ATOM 1080 C C . GLU A 1 135 ? 1.474 23.391 -0.432 1 97.81 135 GLU A C 1
ATOM 1082 O O . GLU A 1 135 ? 0.604 22.594 -0.789 1 97.81 135 GLU A O 1
ATOM 1087 N N . THR A 1 136 ? 2.674 23.078 -0.14 1 98.12 136 THR A N 1
ATOM 1088 C CA . THR A 1 136 ? 3.008 21.672 0.088 1 98.12 136 THR A CA 1
ATOM 1089 C C . THR A 1 136 ? 3.709 21.5 1.432 1 98.12 136 THR A C 1
ATOM 1091 O O . THR A 1 136 ? 4.387 22.406 1.908 1 98.12 136 THR A O 1
ATOM 1094 N N . TYR A 1 137 ? 3.455 20.422 2.088 1 98.06 137 TYR A N 1
ATOM 1095 C CA . TYR A 1 137 ? 4.164 19.969 3.277 1 98.06 137 TYR A CA 1
ATOM 1096 C C . TYR A 1 137 ? 4.684 18.547 3.092 1 98.06 137 TYR A C 1
ATOM 1098 O O . TYR A 1 137 ? 3.9 17.609 2.957 1 98.06 137 TYR A O 1
ATOM 1106 N N . THR A 1 138 ? 6.016 18.438 3.098 1 98.44 138 THR A N 1
ATOM 1107 C CA . THR A 1 138 ? 6.641 17.156 2.77 1 98.44 138 THR A CA 1
ATOM 1108 C C . THR A 1 138 ? 7.191 16.484 4.023 1 98.44 138 THR A C 1
ATOM 1110 O O . THR A 1 138 ? 7.887 17.125 4.82 1 98.44 138 THR A O 1
ATOM 1113 N N . MET A 1 139 ? 6.824 15.242 4.285 1 98.62 139 MET A N 1
ATOM 1114 C CA . MET A 1 139 ? 7.363 14.406 5.352 1 98.62 139 MET A CA 1
ATOM 1115 C C . MET A 1 139 ? 8.211 13.273 4.781 1 98.62 139 MET A C 1
ATOM 1117 O O . MET A 1 139 ? 7.715 12.438 4.035 1 98.62 139 MET A O 1
ATOM 1121 N N . TYR A 1 140 ? 9.469 13.344 5.191 1 98 140 TYR A N 1
ATOM 1122 C CA . TYR A 1 140 ? 10.367 12.25 4.836 1 98 140 TYR A CA 1
ATOM 1123 C C . TYR A 1 140 ? 10.125 11.031 5.723 1 98 140 TYR A C 1
ATOM 1125 O O . TYR A 1 140 ? 9.961 11.164 6.941 1 98 140 TYR A O 1
ATOM 1133 N N . VAL A 1 141 ? 10.047 9.867 5.078 1 98.19 141 VAL A N 1
ATOM 1134 C CA . VAL A 1 141 ? 9.922 8.648 5.867 1 98.19 141 VAL A CA 1
ATOM 1135 C C . VAL A 1 141 ? 11.305 8.195 6.34 1 98.19 141 VAL A C 1
ATOM 1137 O O . VAL A 1 141 ? 12.172 7.871 5.523 1 98.19 141 VAL A O 1
ATOM 1140 N N . LEU A 1 142 ? 11.438 8.203 7.617 1 97.06 142 LEU A N 1
ATOM 1141 C CA . LEU A 1 142 ? 12.703 7.758 8.195 1 97.06 142 LEU A CA 1
ATOM 1142 C C . LEU A 1 142 ? 12.734 6.238 8.328 1 97.06 142 LEU A C 1
ATOM 1144 O O . LEU A 1 142 ? 13.773 5.613 8.117 1 97.06 142 LEU A O 1
ATOM 1148 N N . ARG A 1 143 ? 11.641 5.664 8.703 1 96.31 143 ARG A N 1
ATOM 1149 C CA . ARG A 1 143 ? 11.492 4.223 8.875 1 96.31 143 ARG A CA 1
ATOM 1150 C C . ARG A 1 143 ? 10.078 3.77 8.523 1 96.31 143 ARG A C 1
ATOM 1152 O O . ARG A 1 143 ? 9.102 4.453 8.844 1 96.31 143 ARG A O 1
ATOM 1159 N N . VAL A 1 144 ? 10.07 2.676 7.805 1 96.81 144 VAL A N 1
ATOM 1160 C CA . VAL A 1 144 ? 8.797 1.972 7.648 1 96.81 144 VAL A CA 1
ATOM 1161 C C . VAL A 1 144 ? 8.578 1.03 8.828 1 96.81 144 VAL A C 1
ATOM 1163 O O . VAL A 1 144 ? 9.305 0.047 8.992 1 96.81 144 VAL A O 1
ATOM 1166 N N . LEU A 1 145 ? 7.566 1.295 9.617 1 97.81 145 LEU A N 1
ATOM 1167 C CA . LEU A 1 145 ? 7.395 0.574 10.875 1 97.81 145 LEU A CA 1
ATOM 1168 C C . LEU A 1 145 ? 6.367 -0.542 10.727 1 97.81 145 LEU A C 1
ATOM 1170 O O . LEU A 1 145 ? 6.402 -1.526 11.469 1 97.81 145 LEU A O 1
ATOM 1174 N N . LYS A 1 146 ? 5.457 -0.342 9.867 1 97.25 146 LYS A N 1
ATOM 1175 C CA . LYS A 1 146 ? 4.406 -1.321 9.602 1 97.25 146 LYS A CA 1
ATOM 1176 C C . LYS A 1 146 ? 3.818 -1.135 8.211 1 97.25 146 LYS A C 1
ATOM 1178 O O . LYS A 1 146 ? 3.527 -0.01 7.797 1 97.25 146 LYS A O 1
ATOM 1183 N N . GLU A 1 147 ? 3.73 -2.145 7.469 1 95.44 147 GLU A N 1
ATOM 1184 C CA . GLU A 1 147 ? 3.016 -2.201 6.199 1 95.44 147 GLU A CA 1
ATOM 1185 C C . GLU A 1 147 ? 2.359 -3.564 5.996 1 95.44 147 GLU A C 1
ATOM 1187 O O . GLU A 1 147 ? 3.039 -4.551 5.707 1 95.44 147 GLU A O 1
ATOM 1192 N N . VAL A 1 148 ? 1.082 -3.58 6.168 1 93.56 148 VAL A N 1
ATOM 1193 C CA . VAL A 1 148 ? 0.33 -4.82 6.004 1 93.56 148 VAL A CA 1
ATOM 1194 C C . VAL A 1 148 ? -0.379 -4.816 4.652 1 93.56 148 VAL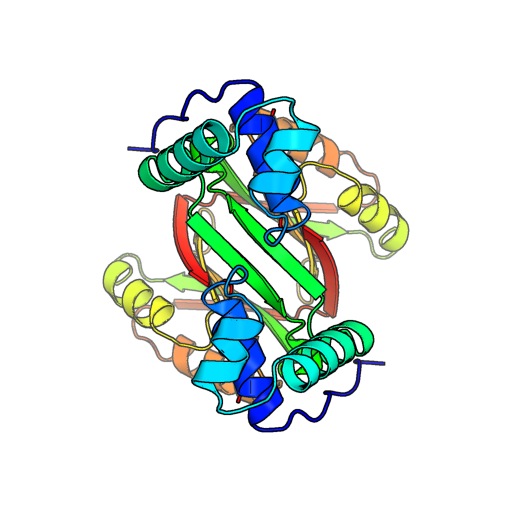 A C 1
ATOM 1196 O O . VAL A 1 148 ? -1.045 -3.842 4.297 1 93.56 148 VAL A O 1
ATOM 1199 N N . LYS A 1 149 ? -0.203 -5.852 3.943 1 92 149 LYS A N 1
ATOM 1200 C CA . LYS A 1 149 ? -0.741 -5.926 2.588 1 92 149 LYS A CA 1
ATOM 1201 C C . LYS A 1 149 ? -2.145 -6.523 2.586 1 92 149 LYS A C 1
ATOM 1203 O O . LYS A 1 149 ? -2.904 -6.336 1.632 1 92 149 LYS A O 1
ATOM 1208 N N . SER A 1 150 ? -2.49 -7.195 3.662 1 93.81 150 SER A N 1
ATOM 1209 C CA . SER A 1 150 ? -3.768 -7.895 3.732 1 93.81 150 SER A CA 1
ATOM 1210 C C . SER A 1 150 ? -4.809 -7.07 4.48 1 93.81 150 SER A C 1
ATOM 1212 O O . SER A 1 150 ? -4.461 -6.223 5.305 1 93.81 150 SER A O 1
ATOM 1214 N N . VAL A 1 151 ? -5.996 -7.246 4.121 1 93.44 151 VAL A N 1
ATOM 1215 C CA . VAL A 1 151 ? -7.109 -6.672 4.867 1 93.44 151 VAL A CA 1
ATOM 1216 C C . VAL A 1 151 ? -7.863 -7.777 5.598 1 93.44 151 VAL A C 1
ATOM 1218 O O . VAL A 1 151 ? -8.062 -8.867 5.059 1 93.44 151 VAL A O 1
ATOM 1221 N N . ARG A 1 152 ? -8.234 -7.496 6.746 1 90.31 152 ARG A N 1
ATOM 1222 C CA . ARG A 1 152 ? -8.945 -8.492 7.543 1 90.31 152 ARG A CA 1
ATOM 1223 C C . ARG A 1 152 ? -10.367 -8.695 7.02 1 90.31 152 ARG A C 1
ATOM 1225 O O . ARG A 1 152 ? -11.086 -7.73 6.77 1 90.31 152 ARG A O 1
ATOM 1232 N N . VAL A 1 153 ? -10.688 -9.938 6.824 1 88.5 153 VAL A N 1
ATOM 1233 C CA . VAL A 1 153 ? -12.031 -10.281 6.363 1 88.5 153 VAL A CA 1
ATOM 1234 C C . VAL A 1 153 ? -12.844 -10.852 7.523 1 88.5 153 VAL A C 1
ATOM 1236 O O . VAL A 1 153 ? -12.492 -11.891 8.086 1 88.5 153 VAL A O 1
ATOM 1239 N N . ASP A 1 154 ? -13.695 -10.07 8.117 1 79.38 154 ASP A N 1
ATOM 1240 C CA . ASP A 1 154 ? -14.508 -10.5 9.25 1 79.38 154 ASP A CA 1
ATOM 1241 C C . ASP A 1 154 ? -15.836 -11.086 8.781 1 79.38 154 ASP A C 1
ATOM 1243 O O . ASP A 1 154 ? -16.328 -10.742 7.703 1 79.38 154 ASP A O 1
ATOM 1247 N N . MET B 1 1 ? 21.859 0.177 8.516 1 44.34 1 MET B N 1
ATOM 1248 C CA . MET B 1 1 ? 22.344 0.782 7.273 1 44.34 1 MET B CA 1
ATOM 1249 C C . MET B 1 1 ? 21.312 0.633 6.164 1 44.34 1 MET B C 1
ATOM 1251 O O . MET B 1 1 ? 20.547 -0.331 6.148 1 44.34 1 MET B O 1
ATOM 1255 N N . PRO B 1 2 ? 20.938 1.778 5.496 1 52.75 2 PRO B N 1
ATOM 1256 C CA . PRO B 1 2 ? 20.062 1.49 4.359 1 52.75 2 PRO B CA 1
ATOM 1257 C C . PRO B 1 2 ? 20.516 0.279 3.551 1 52.75 2 PRO B C 1
ATOM 1259 O O . PRO B 1 2 ? 21.719 0.031 3.43 1 52.75 2 PRO B O 1
ATOM 1262 N N . ASP B 1 3 ? 19.719 -0.713 3.5 1 63.56 3 ASP B N 1
ATOM 1263 C CA . ASP B 1 3 ? 20.141 -1.875 2.73 1 63.56 3 ASP B CA 1
ATOM 1264 C C . ASP B 1 3 ? 20.641 -1.463 1.346 1 63.56 3 ASP B C 1
ATOM 1266 O O . ASP B 1 3 ? 20.094 -0.546 0.732 1 63.56 3 ASP B O 1
ATOM 1270 N N . LYS B 1 4 ? 21.891 -1.745 1.049 1 75 4 LYS B N 1
ATOM 1271 C CA . LYS B 1 4 ? 22.484 -1.488 -0.263 1 75 4 LYS B CA 1
ATOM 1272 C C . LYS B 1 4 ? 21.641 -2.1 -1.375 1 75 4 LYS B C 1
ATOM 1274 O O . LYS B 1 4 ? 21.203 -3.248 -1.271 1 75 4 LYS B O 1
ATOM 1279 N N . PRO B 1 5 ? 21.297 -1.209 -2.402 1 85.38 5 PRO B N 1
ATOM 1280 C CA . PRO B 1 5 ? 20.594 -1.771 -3.557 1 85.38 5 PRO B CA 1
ATOM 1281 C C . PRO B 1 5 ? 21.281 -2.998 -4.137 1 85.38 5 PRO B C 1
ATOM 1283 O O . PRO B 1 5 ? 22.516 -3.109 -4.059 1 85.38 5 PRO B O 1
ATOM 1286 N N . VAL B 1 6 ? 20.422 -3.92 -4.578 1 89.06 6 VAL B N 1
ATOM 1287 C CA . VAL B 1 6 ? 20.922 -5.148 -5.195 1 89.06 6 VAL B CA 1
ATOM 1288 C C . VAL B 1 6 ? 21.078 -4.941 -6.703 1 89.06 6 VAL B C 1
ATOM 1290 O O . VAL B 1 6 ? 20.25 -4.27 -7.332 1 89.06 6 VAL B O 1
ATOM 1293 N N . GLU B 1 7 ? 22.094 -5.445 -7.207 1 90.56 7 GLU B N 1
ATOM 1294 C CA . GLU B 1 7 ? 22.266 -5.395 -8.656 1 90.56 7 GLU B CA 1
ATOM 1295 C C . GLU B 1 7 ? 21.406 -6.449 -9.352 1 90.56 7 GLU B C 1
ATOM 1297 O O . GLU B 1 7 ? 21.547 -7.645 -9.094 1 90.56 7 GLU B O 1
ATOM 1302 N N . LEU B 1 8 ? 20.516 -6.016 -10.156 1 95 8 LEU B N 1
ATOM 1303 C CA . LEU B 1 8 ? 19.641 -6.891 -10.914 1 95 8 LEU B CA 1
ATOM 1304 C C . LEU B 1 8 ? 20.016 -6.891 -12.391 1 95 8 LEU B C 1
ATOM 1306 O O . LEU B 1 8 ? 20.312 -5.836 -12.961 1 95 8 LEU B O 1
ATOM 1310 N N . ASP B 1 9 ? 20.094 -8.016 -12.953 1 95.56 9 ASP B N 1
ATOM 1311 C CA . ASP B 1 9 ? 20.281 -8.031 -14.398 1 95.56 9 ASP B CA 1
ATOM 1312 C C . ASP B 1 9 ? 18.953 -7.949 -15.133 1 95.56 9 ASP B C 1
ATOM 1314 O O . ASP B 1 9 ? 17.906 -7.789 -14.5 1 95.56 9 ASP B O 1
ATOM 1318 N N . GLU B 1 10 ? 19.016 -7.977 -16.422 1 96.31 10 GLU B N 1
ATOM 1319 C CA . GLU B 1 10 ? 17.828 -7.758 -17.25 1 96.31 10 GLU B CA 1
ATOM 1320 C C . GLU B 1 10 ? 16.781 -8.852 -17.016 1 96.31 10 GLU B C 1
ATOM 1322 O O . GLU B 1 10 ? 15.578 -8.586 -17.031 1 96.31 10 GLU B O 1
ATOM 1327 N N . ILE B 1 11 ? 17.219 -10.031 -16.812 1 97.06 11 ILE B N 1
ATOM 1328 C CA . ILE B 1 11 ? 16.297 -11.148 -16.594 1 97.06 11 ILE B CA 1
ATOM 1329 C C . ILE B 1 11 ? 15.562 -10.953 -15.273 1 97.06 11 ILE B C 1
ATOM 1331 O O . ILE B 1 11 ? 14.344 -11.141 -15.203 1 97.06 11 ILE B O 1
ATOM 1335 N N . ASP B 1 12 ? 16.328 -10.609 -14.203 1 97.56 12 ASP B N 1
ATOM 1336 C CA . ASP B 1 12 ? 15.711 -10.32 -12.906 1 97.56 12 ASP B CA 1
ATOM 1337 C C . ASP B 1 12 ? 14.617 -9.258 -13.047 1 97.56 12 ASP B C 1
ATOM 1339 O O . ASP B 1 12 ? 13.508 -9.43 -12.531 1 97.56 12 ASP B O 1
ATOM 1343 N N . LYS B 1 13 ? 14.953 -8.203 -13.773 1 97.5 13 LYS B N 1
ATOM 1344 C CA . LYS B 1 13 ? 14.031 -7.082 -13.945 1 97.5 13 LYS B CA 1
ATOM 1345 C C . LYS B 1 13 ? 12.758 -7.523 -14.664 1 97.5 13 LYS B C 1
ATOM 1347 O O . LYS B 1 13 ? 11.648 -7.148 -14.273 1 97.5 13 LYS B O 1
ATOM 1352 N N . LYS B 1 14 ? 12.922 -8.273 -15.664 1 98.06 14 LYS B N 1
ATOM 1353 C CA . LYS B 1 14 ? 11.781 -8.758 -16.438 1 98.06 14 LYS B CA 1
ATOM 1354 C C . LYS B 1 14 ? 10.898 -9.68 -15.602 1 98.06 14 LYS B C 1
ATOM 1356 O O . LYS B 1 14 ? 9.672 -9.617 -15.672 1 98.06 14 LYS B O 1
ATOM 1361 N N . ILE B 1 15 ? 11.531 -10.539 -14.836 1 98.44 15 ILE B N 1
ATOM 1362 C CA . ILE B 1 15 ? 10.789 -11.438 -13.953 1 98.44 15 ILE B CA 1
ATOM 1363 C C . ILE B 1 15 ? 9.945 -10.617 -12.977 1 98.44 15 ILE B C 1
ATOM 1365 O O . ILE B 1 15 ? 8.758 -10.891 -12.797 1 98.44 15 ILE B O 1
ATOM 1369 N N . ILE B 1 16 ? 10.555 -9.633 -12.391 1 98.12 16 ILE B N 1
ATOM 1370 C CA . ILE B 1 16 ? 9.883 -8.766 -11.43 1 98.12 16 ILE B CA 1
ATOM 1371 C C . ILE B 1 16 ? 8.695 -8.07 -12.102 1 98.12 16 ILE B C 1
ATOM 1373 O O . ILE B 1 16 ? 7.594 -8.047 -11.547 1 98.12 16 ILE B O 1
ATOM 1377 N N . GLU B 1 17 ? 8.93 -7.555 -13.266 1 97.69 17 GLU B N 1
ATOM 1378 C CA . GLU B 1 17 ? 7.879 -6.855 -13.992 1 97.69 17 GLU B CA 1
ATOM 1379 C C . GLU B 1 17 ? 6.688 -7.773 -14.258 1 97.69 17 GLU B C 1
ATOM 1381 O O . GLU B 1 17 ? 5.535 -7.379 -14.055 1 97.69 17 GLU B O 1
ATOM 1386 N N . ILE B 1 18 ? 6.953 -8.938 -14.719 1 98.06 18 ILE B N 1
ATOM 1387 C CA . ILE B 1 18 ? 5.906 -9.906 -15.039 1 98.06 18 ILE B CA 1
ATOM 1388 C C . ILE B 1 18 ? 5.125 -10.258 -13.773 1 98.06 18 ILE B C 1
ATOM 1390 O O . ILE B 1 18 ? 3.893 -10.25 -13.773 1 98.06 18 ILE B O 1
ATOM 1394 N N . LEU B 1 19 ? 5.828 -10.516 -12.68 1 98.19 19 LEU B N 1
ATOM 1395 C CA . LEU B 1 19 ? 5.199 -10.945 -11.438 1 98.19 19 LEU B CA 1
ATOM 1396 C C . LEU B 1 19 ? 4.434 -9.805 -10.789 1 98.19 19 LEU B C 1
ATOM 1398 O O . LEU B 1 19 ? 3.42 -10.023 -10.117 1 98.19 19 LEU B O 1
ATOM 1402 N N . GLN B 1 20 ? 4.898 -8.555 -10.961 1 97.75 20 GLN B N 1
ATOM 1403 C CA . GLN B 1 20 ? 4.172 -7.402 -10.438 1 97.75 20 GLN B CA 1
ATOM 1404 C C . GLN B 1 20 ? 2.881 -7.168 -11.211 1 97.75 20 GLN B C 1
ATOM 1406 O O . GLN B 1 20 ? 1.93 -6.59 -10.68 1 97.75 20 GLN B O 1
ATOM 1411 N N . LYS B 1 21 ? 2.9 -7.609 -12.445 1 96.56 21 LYS B N 1
ATOM 1412 C CA . LYS B 1 21 ? 1.691 -7.504 -13.258 1 96.56 21 LYS B CA 1
ATOM 1413 C C . LYS B 1 21 ? 0.688 -8.594 -12.898 1 96.56 21 LYS B C 1
ATOM 1415 O O . LYS B 1 21 ? -0.513 -8.336 -12.797 1 96.56 21 LYS B O 1
ATOM 1420 N N . ASP B 1 22 ? 1.186 -9.742 -12.727 1 97.56 22 ASP B N 1
ATOM 1421 C CA . ASP B 1 22 ? 0.386 -10.883 -12.289 1 97.56 22 ASP B CA 1
ATOM 1422 C C . ASP B 1 22 ? 1.245 -11.906 -11.539 1 97.56 22 ASP B C 1
ATOM 1424 O O . ASP B 1 22 ? 1.938 -12.711 -12.164 1 97.56 22 ASP B O 1
ATOM 1428 N N . ALA B 1 23 ? 1.046 -11.938 -10.281 1 97.38 23 ALA B N 1
ATOM 1429 C CA . ALA B 1 23 ? 1.867 -12.781 -9.414 1 97.38 23 ALA B CA 1
ATOM 1430 C C . ALA B 1 23 ? 1.58 -14.266 -9.656 1 97.38 23 ALA B C 1
ATOM 1432 O O . ALA B 1 23 ? 2.338 -15.133 -9.219 1 97.38 23 ALA B O 1
ATOM 1433 N N . ARG B 1 24 ? 0.554 -14.609 -10.312 1 97.06 24 ARG B N 1
ATOM 1434 C CA . ARG B 1 24 ? 0.173 -16 -10.492 1 97.06 24 ARG B CA 1
ATOM 1435 C C . ARG B 1 24 ? 0.714 -16.562 -11.805 1 97.06 24 ARG B C 1
ATOM 1437 O O . ARG B 1 24 ? 0.535 -17.734 -12.109 1 97.06 24 ARG B O 1
ATOM 1444 N N . THR B 1 25 ? 1.329 -15.719 -12.633 1 97.5 25 THR B N 1
ATOM 1445 C CA . THR B 1 25 ? 1.964 -16.25 -13.836 1 97.5 25 THR B CA 1
ATOM 1446 C C . THR B 1 25 ? 2.92 -17.391 -13.492 1 97.5 25 THR B C 1
ATOM 1448 O O . THR B 1 25 ? 3.818 -17.219 -12.664 1 97.5 25 THR B O 1
ATOM 1451 N N . SER B 1 26 ? 2.719 -18.5 -14.086 1 97.25 26 SER B N 1
ATOM 1452 C CA . SER B 1 26 ? 3.533 -19.656 -13.758 1 97.25 26 SER B CA 1
ATOM 1453 C C . SER B 1 26 ? 4.984 -19.453 -14.188 1 97.25 26 SER B C 1
ATOM 1455 O O . SER B 1 26 ? 5.262 -18.719 -15.133 1 97.25 26 SER B O 1
ATOM 1457 N N . PHE B 1 27 ? 5.836 -20.125 -13.453 1 97.69 27 PHE B N 1
ATOM 1458 C CA . PHE B 1 27 ? 7.246 -20.031 -13.797 1 97.69 27 PHE B CA 1
ATOM 1459 C C . PHE B 1 27 ? 7.508 -20.641 -15.172 1 97.69 27 PHE B C 1
ATOM 1461 O O . PHE B 1 27 ? 8.383 -20.172 -15.914 1 97.69 27 PHE B O 1
ATOM 1468 N N . SER B 1 28 ? 6.723 -21.625 -15.562 1 98.06 28 SER B N 1
ATOM 1469 C CA . SER B 1 28 ? 6.832 -22.203 -16.906 1 98.06 28 SER B CA 1
ATOM 1470 C C . SER B 1 28 ? 6.492 -21.172 -17.969 1 98.06 28 SER B C 1
ATOM 1472 O O . SER B 1 28 ? 7.184 -21.062 -18.984 1 98.06 28 SER B O 1
ATOM 1474 N N . LYS B 1 29 ? 5.473 -20.422 -17.797 1 98.38 29 LYS B N 1
ATOM 1475 C CA . LYS B 1 29 ? 5.086 -19.375 -18.75 1 98.38 29 LYS B CA 1
ATOM 1476 C C . LYS B 1 29 ? 6.141 -18.281 -18.812 1 98.38 29 LYS B C 1
ATOM 1478 O O . LYS B 1 29 ? 6.48 -17.797 -19.891 1 98.38 29 LYS B O 1
ATOM 1483 N N . ILE B 1 30 ? 6.656 -17.859 -17.656 1 98.62 30 ILE B N 1
ATOM 1484 C CA . ILE B 1 30 ? 7.699 -16.844 -17.609 1 98.62 30 ILE B CA 1
ATOM 1485 C C . ILE B 1 30 ? 8.93 -17.328 -18.375 1 98.62 30 ILE B C 1
ATOM 1487 O O . ILE B 1 30 ? 9.531 -16.562 -19.125 1 98.62 30 ILE B O 1
ATOM 1491 N N . ALA B 1 31 ? 9.266 -18.578 -18.141 1 98.62 31 ALA B N 1
ATOM 1492 C CA . ALA B 1 31 ? 10.391 -19.188 -18.828 1 98.62 31 ALA B CA 1
ATOM 1493 C C . ALA B 1 31 ? 10.227 -19.094 -20.344 1 98.62 31 ALA B C 1
ATOM 1495 O O . ALA B 1 31 ? 11.156 -18.688 -21.047 1 98.62 31 ALA B O 1
ATOM 1496 N N . LYS B 1 32 ? 9.07 -19.406 -20.844 1 98.56 32 LYS B N 1
ATOM 1497 C CA . LYS B 1 32 ? 8.773 -19.328 -22.266 1 98.56 32 LYS B CA 1
ATOM 1498 C C . LYS B 1 32 ? 8.859 -17.891 -22.766 1 98.56 32 LYS B C 1
ATOM 1500 O O . LYS B 1 32 ? 9.461 -17.625 -23.812 1 98.56 32 LYS B O 1
ATOM 1505 N N . MET B 1 33 ? 8.305 -16.953 -22.047 1 98.31 33 MET B N 1
ATOM 1506 C CA . MET B 1 33 ? 8.281 -15.539 -22.422 1 98.31 33 MET B CA 1
ATOM 1507 C C . MET B 1 33 ? 9.695 -14.984 -22.547 1 98.31 33 MET B C 1
ATOM 1509 O O . MET B 1 33 ? 9.961 -14.125 -23.391 1 98.31 33 MET B O 1
ATOM 1513 N N . LEU B 1 34 ? 10.57 -15.438 -21.672 1 98.38 34 LEU B N 1
ATOM 1514 C CA . LEU B 1 34 ? 11.898 -14.844 -21.594 1 98.38 34 LEU B CA 1
ATOM 1515 C C . LEU B 1 34 ? 12.938 -15.727 -22.266 1 98.38 34 LEU B C 1
ATOM 1517 O O . LEU B 1 34 ? 14.133 -15.414 -22.266 1 98.38 34 LEU B O 1
ATOM 1521 N N . ASP B 1 35 ? 12.477 -16.781 -22.828 1 98.19 35 ASP B N 1
ATOM 1522 C CA . ASP B 1 35 ? 13.352 -17.734 -23.5 1 98.19 35 ASP B CA 1
ATOM 1523 C C . ASP B 1 35 ? 14.445 -18.234 -22.562 1 98.19 35 ASP B C 1
ATOM 1525 O O . ASP B 1 35 ? 15.633 -18.125 -22.875 1 98.19 35 ASP B O 1
ATOM 1529 N N . ARG B 1 36 ? 14 -18.719 -21.438 1 98.25 36 ARG B N 1
ATOM 1530 C CA . ARG B 1 36 ? 14.844 -19.344 -20.406 1 98.25 36 ARG B CA 1
ATOM 1531 C C . ARG B 1 36 ? 14.234 -20.656 -19.922 1 98.25 36 ARG B C 1
ATOM 1533 O O . ARG B 1 36 ? 13.078 -20.953 -20.219 1 98.25 36 ARG B O 1
ATOM 1540 N N . SER B 1 37 ? 15.078 -21.391 -19.234 1 98.19 37 SER B N 1
ATOM 1541 C CA . SER B 1 37 ? 14.539 -22.609 -18.656 1 98.19 37 SER B CA 1
ATOM 1542 C C . SER B 1 37 ? 13.719 -22.312 -17.406 1 98.19 37 SER B C 1
ATOM 1544 O O . SER B 1 37 ? 13.961 -21.328 -16.719 1 98.19 37 SER B O 1
ATOM 1546 N N . GLU B 1 38 ? 12.758 -23.203 -17.172 1 98.25 38 GLU B N 1
ATOM 1547 C CA . GLU B 1 38 ? 11.977 -23.078 -15.953 1 98.25 38 GLU B CA 1
ATOM 1548 C C . GLU B 1 38 ? 12.875 -23.125 -14.719 1 98.25 38 GLU B C 1
ATOM 1550 O O . GLU B 1 38 ? 12.633 -22.438 -13.734 1 98.25 38 GLU B O 1
ATOM 1555 N N . ALA B 1 39 ? 13.906 -23.969 -14.711 1 98.19 39 ALA B N 1
ATOM 1556 C CA . ALA B 1 39 ? 14.867 -24.078 -13.617 1 98.19 39 ALA B CA 1
ATOM 1557 C C . ALA B 1 39 ? 15.547 -22.75 -13.352 1 98.19 39 ALA B C 1
ATOM 1559 O O . ALA B 1 39 ? 15.742 -22.359 -12.195 1 98.19 39 ALA B O 1
ATOM 1560 N N . THR B 1 40 ? 15.891 -22.062 -14.391 1 98.12 40 THR B N 1
ATOM 1561 C CA . THR B 1 40 ? 16.516 -20.75 -14.273 1 98.12 40 THR B CA 1
ATOM 1562 C C . THR B 1 40 ? 15.57 -19.766 -13.586 1 98.12 40 THR B C 1
ATOM 1564 O O . THR B 1 40 ? 15.984 -19.031 -12.688 1 98.12 40 THR B O 1
ATOM 1567 N N . ILE B 1 41 ? 14.328 -19.719 -14.039 1 98.5 41 ILE B N 1
ATOM 1568 C CA . ILE B 1 41 ? 13.344 -18.812 -13.461 1 98.5 41 ILE B CA 1
ATOM 1569 C C . ILE B 1 41 ? 13.172 -19.125 -11.977 1 98.5 41 ILE B C 1
ATOM 1571 O O . ILE B 1 41 ? 13.156 -18.219 -11.141 1 98.5 41 ILE B O 1
ATOM 1575 N N . HIS B 1 42 ? 13.062 -20.438 -11.641 1 98.19 42 HIS B N 1
ATOM 1576 C CA . HIS B 1 42 ? 12.945 -20.844 -10.25 1 98.19 42 HIS B CA 1
ATOM 1577 C C . HIS B 1 42 ? 14.117 -20.328 -9.422 1 98.19 42 HIS B C 1
ATOM 1579 O O . HIS B 1 42 ? 13.922 -19.766 -8.344 1 98.19 42 HIS B O 1
ATOM 1585 N N . LEU B 1 43 ? 15.266 -20.516 -9.898 1 98.25 43 LEU B N 1
ATOM 1586 C CA . LEU B 1 43 ? 16.469 -20.094 -9.195 1 98.25 43 LEU B CA 1
ATOM 1587 C C . LEU B 1 43 ? 16.5 -18.578 -9.016 1 98.25 43 LEU B C 1
ATOM 1589 O O . LEU B 1 43 ? 16.859 -18.078 -7.949 1 98.25 43 LEU B O 1
ATOM 1593 N N . ARG B 1 44 ? 16.141 -17.891 -10.094 1 98.25 44 ARG B N 1
ATOM 1594 C CA . ARG B 1 44 ? 16.172 -16.422 -10.039 1 98.25 44 ARG B CA 1
ATOM 1595 C C . ARG B 1 44 ? 15.164 -15.898 -9.023 1 98.25 44 ARG B C 1
ATOM 1597 O O . ARG B 1 44 ? 15.477 -15 -8.242 1 98.25 44 ARG B O 1
ATOM 1604 N N . VAL B 1 45 ? 13.984 -16.422 -9.023 1 98.25 45 VAL B N 1
ATOM 1605 C CA . VAL B 1 45 ? 12.961 -15.992 -8.078 1 98.25 45 VAL B CA 1
ATOM 1606 C C . VAL B 1 45 ? 13.398 -16.312 -6.652 1 98.25 45 VAL B C 1
ATOM 1608 O O . VAL B 1 45 ? 13.234 -15.484 -5.75 1 98.25 45 VAL B O 1
ATOM 1611 N N . LYS B 1 46 ? 13.938 -17.531 -6.48 1 97.94 46 LYS B N 1
ATOM 1612 C CA . LYS B 1 46 ? 14.461 -17.906 -5.172 1 97.94 46 LYS B CA 1
ATOM 1613 C C . LYS B 1 46 ? 15.523 -16.906 -4.707 1 97.94 46 LYS B C 1
ATOM 1615 O O . LYS B 1 46 ? 15.508 -16.469 -3.553 1 97.94 46 LYS B O 1
ATOM 1620 N N . LYS B 1 47 ? 16.391 -16.547 -5.543 1 97.88 47 LYS B N 1
ATOM 1621 C CA . LYS B 1 47 ? 17.438 -15.594 -5.223 1 97.88 47 LYS B CA 1
ATOM 1622 C C . LYS B 1 47 ? 16.875 -14.227 -4.867 1 97.88 47 LYS B C 1
ATOM 1624 O O . LYS B 1 47 ? 17.328 -13.578 -3.922 1 97.88 47 LYS B O 1
ATOM 1629 N N . LEU B 1 48 ? 15.93 -13.797 -5.688 1 97.94 48 LEU B N 1
ATOM 1630 C CA . LEU B 1 48 ? 15.273 -12.516 -5.422 1 97.94 48 LEU B CA 1
ATOM 1631 C C . LEU B 1 48 ? 14.641 -12.508 -4.035 1 97.94 48 LEU B C 1
ATOM 1633 O O . LEU B 1 48 ? 14.664 -11.484 -3.346 1 97.94 48 LEU B O 1
ATOM 1637 N N . ARG B 1 49 ? 14.094 -13.625 -3.637 1 97.38 49 ARG B N 1
ATOM 1638 C CA . ARG B 1 49 ? 13.492 -13.758 -2.312 1 97.38 49 ARG B CA 1
ATOM 1639 C C . ARG B 1 49 ? 14.562 -13.742 -1.225 1 97.38 49 ARG B C 1
ATOM 1641 O O . ARG B 1 49 ? 14.422 -13.039 -0.221 1 97.38 49 ARG B O 1
ATOM 1648 N N . GLU B 1 50 ? 15.594 -14.461 -1.415 1 96.81 50 GLU B N 1
ATOM 1649 C CA . GLU B 1 50 ? 16.672 -14.57 -0.441 1 96.81 50 GLU B CA 1
ATOM 1650 C C . GLU B 1 50 ? 17.359 -13.219 -0.224 1 96.81 50 GLU B C 1
ATOM 1652 O O . GLU B 1 50 ? 17.781 -12.906 0.89 1 96.81 50 GLU B O 1
ATOM 1657 N N . MET B 1 51 ? 17.391 -12.477 -1.309 1 96.06 51 MET B N 1
ATOM 1658 C CA . MET B 1 51 ? 18.031 -11.164 -1.235 1 96.06 51 MET B CA 1
ATOM 1659 C C . MET B 1 51 ? 17.078 -10.125 -0.638 1 96.06 51 MET B C 1
ATOM 1661 O O . MET B 1 51 ? 17.469 -8.984 -0.403 1 96.06 51 MET B O 1
ATOM 1665 N N . GLY B 1 52 ? 15.828 -10.5 -0.501 1 95.75 52 GLY B N 1
ATOM 1666 C CA . GLY B 1 52 ? 14.852 -9.609 0.11 1 95.75 52 GLY B CA 1
ATOM 1667 C C . GLY B 1 52 ? 14.195 -8.672 -0.886 1 95.75 52 GLY B C 1
ATOM 1668 O O . GLY B 1 52 ? 13.414 -7.797 -0.5 1 95.75 52 GLY B O 1
ATOM 1669 N N . VAL B 1 53 ? 14.547 -8.766 -2.172 1 96.81 53 VAL B N 1
ATOM 1670 C CA . VAL B 1 53 ? 13.938 -7.945 -3.213 1 96.81 53 VAL B CA 1
ATOM 1671 C C . VAL B 1 53 ? 12.461 -8.289 -3.344 1 96.81 53 VAL B C 1
ATOM 1673 O O . VAL B 1 53 ? 11.609 -7.395 -3.395 1 96.81 53 VAL B O 1
ATOM 1676 N N . LEU B 1 54 ? 12.203 -9.523 -3.492 1 97.31 54 LEU B N 1
ATOM 1677 C CA . LEU B 1 54 ? 10.844 -10.039 -3.555 1 97.31 54 LEU B CA 1
ATOM 1678 C C . LEU B 1 54 ? 10.367 -10.477 -2.174 1 97.31 54 LEU B C 1
ATOM 1680 O O . LEU B 1 54 ? 10.859 -11.469 -1.625 1 97.31 54 LEU B O 1
ATOM 1684 N N . ARG B 1 55 ? 9.422 -9.836 -1.626 1 96.5 55 ARG B N 1
ATOM 1685 C CA . ARG B 1 55 ? 9.008 -10.055 -0.244 1 96.5 55 ARG B CA 1
ATOM 1686 C C . ARG B 1 55 ? 7.879 -11.078 -0.165 1 96.5 55 ARG B C 1
ATOM 1688 O O . ARG B 1 55 ? 7.676 -11.703 0.875 1 96.5 55 ARG B O 1
ATOM 1695 N N . GLY B 1 56 ? 7.113 -11.18 -1.291 1 96.69 56 GLY B N 1
ATOM 1696 C CA . GLY B 1 56 ? 6.004 -12.125 -1.296 1 96.69 56 GLY B CA 1
ATOM 1697 C C . GLY B 1 56 ? 5.004 -11.859 -2.402 1 96.69 56 GLY B C 1
ATOM 1698 O O . GLY B 1 56 ? 5.207 -10.977 -3.238 1 96.69 56 GLY B O 1
ATOM 1699 N N . PHE B 1 57 ? 3.977 -12.703 -2.443 1 97.25 57 PHE B N 1
ATOM 1700 C CA . PHE B 1 57 ? 2.885 -12.656 -3.408 1 97.25 57 PHE B CA 1
ATOM 1701 C C . PHE B 1 57 ? 1.543 -12.5 -2.699 1 97.25 57 PHE B C 1
ATOM 1703 O O . PHE B 1 57 ? 1.211 -13.289 -1.811 1 97.25 57 PHE B O 1
ATOM 1710 N N . TYR B 1 58 ? 0.771 -11.516 -3.135 1 96.62 58 TYR B N 1
ATOM 1711 C CA . TYR B 1 58 ? -0.432 -11.195 -2.373 1 96.62 58 TYR B CA 1
ATOM 1712 C C . TYR B 1 58 ? -1.613 -10.938 -3.301 1 96.62 58 TYR B C 1
ATOM 1714 O O . TYR B 1 58 ? -1.433 -10.492 -4.434 1 96.62 58 TYR B O 1
ATOM 1722 N N . ALA B 1 59 ? -2.766 -11.219 -2.785 1 97.56 59 ALA B N 1
ATOM 1723 C CA . ALA B 1 59 ? -3.996 -10.805 -3.457 1 97.56 59 ALA B CA 1
ATOM 1724 C C . ALA B 1 59 ? -4.414 -9.406 -3.021 1 97.56 59 ALA B C 1
ATOM 1726 O O . ALA B 1 59 ? -4.352 -9.07 -1.835 1 97.56 59 ALA B O 1
ATOM 1727 N N . ASP B 1 60 ? -4.719 -8.594 -3.955 1 97.06 60 ASP B N 1
ATOM 1728 C CA . ASP B 1 60 ? -5.215 -7.25 -3.684 1 97.06 60 ASP B CA 1
ATOM 1729 C C . ASP B 1 60 ? -6.734 -7.25 -3.518 1 97.06 60 ASP B C 1
ATOM 1731 O O . ASP B 1 60 ? -7.469 -7.465 -4.484 1 97.06 60 ASP B O 1
ATOM 1735 N N . ILE B 1 61 ? -7.168 -6.969 -2.256 1 96.56 61 ILE B N 1
ATOM 1736 C CA . ILE B 1 61 ? -8.586 -6.988 -1.92 1 96.56 61 ILE B CA 1
ATOM 1737 C C . ILE B 1 61 ? -9.094 -5.562 -1.729 1 96.56 61 ILE B C 1
ATOM 1739 O O . ILE B 1 61 ? -8.43 -4.742 -1.085 1 96.56 61 ILE B O 1
ATOM 1743 N N . ASP B 1 62 ? -10.242 -5.273 -2.322 1 95 62 ASP B N 1
ATOM 1744 C CA . ASP B 1 62 ? -10.891 -3.988 -2.1 1 95 62 ASP B CA 1
ATOM 1745 C C . ASP B 1 62 ? -11.578 -3.949 -0.738 1 95 62 ASP B C 1
ATOM 1747 O O . ASP B 1 62 ? -12.656 -4.52 -0.565 1 95 62 ASP B O 1
ATOM 1751 N N . ALA B 1 63 ? -10.984 -3.262 0.173 1 94.12 63 ALA B N 1
ATOM 1752 C CA . ALA B 1 63 ? -11.477 -3.234 1.549 1 94.12 63 ALA B CA 1
ATOM 1753 C C . ALA B 1 63 ? -12.914 -2.729 1.607 1 94.12 63 ALA B C 1
ATOM 1755 O O . ALA B 1 63 ? -13.711 -3.195 2.426 1 94.12 63 ALA B O 1
ATOM 1756 N N . SER B 1 64 ? -13.281 -1.782 0.747 1 92.5 64 SER B N 1
ATOM 1757 C CA . SER B 1 64 ? -14.625 -1.203 0.76 1 92.5 64 SER B CA 1
ATOM 1758 C C . SER B 1 64 ? -15.68 -2.244 0.405 1 92.5 64 SER B C 1
ATOM 1760 O O . SER B 1 64 ? -16.812 -2.166 0.872 1 92.5 64 SER B O 1
ATOM 1762 N N . LYS B 1 65 ? -15.281 -3.207 -0.362 1 94.25 65 LYS B N 1
ATOM 1763 C CA . LYS B 1 65 ? -16.219 -4.238 -0.806 1 94.25 65 LYS B CA 1
ATOM 1764 C C . LYS B 1 65 ? -16.422 -5.297 0.273 1 94.25 65 LYS B C 1
ATOM 1766 O O . LYS B 1 65 ? -17.328 -6.121 0.177 1 94.25 65 LYS B O 1
ATOM 1771 N N . ILE B 1 66 ? -15.57 -5.207 1.299 1 93.62 66 ILE B N 1
ATOM 1772 C CA . ILE B 1 66 ? -15.734 -6.215 2.342 1 93.62 66 ILE B CA 1
ATOM 1773 C C . ILE B 1 66 ? -16.062 -5.535 3.67 1 93.62 66 ILE B C 1
ATOM 1775 O O . ILE B 1 66 ? -15.703 -6.043 4.734 1 93.62 66 ILE B O 1
ATOM 1779 N N . GLY B 1 67 ? -16.578 -4.418 3.605 1 92.06 67 GLY B N 1
ATOM 1780 C CA . GLY B 1 67 ? -17.188 -3.775 4.762 1 92.06 67 GLY B CA 1
ATOM 1781 C C . GLY B 1 67 ? -16.234 -2.834 5.484 1 92.06 67 GLY B C 1
ATOM 1782 O O . GLY B 1 67 ? -16.531 -2.391 6.598 1 92.06 67 GLY B O 1
ATOM 1783 N N . LYS B 1 68 ? -15.109 -2.631 4.965 1 93.19 68 LYS B N 1
ATOM 1784 C CA . LYS B 1 68 ? -14.172 -1.655 5.508 1 93.19 68 LYS B CA 1
ATOM 1785 C C . LYS B 1 68 ? -14.023 -0.455 4.578 1 93.19 68 LYS B C 1
ATOM 1787 O O . LYS B 1 68 ? -13.078 -0.388 3.787 1 93.19 68 LYS B O 1
ATOM 1792 N N . ASP B 1 69 ? -14.898 0.502 4.805 1 91.25 69 ASP B N 1
ATOM 1793 C CA . ASP B 1 69 ? -15.07 1.549 3.803 1 91.25 69 ASP B CA 1
ATOM 1794 C C . ASP B 1 69 ? -14.445 2.861 4.266 1 91.25 69 ASP B C 1
ATOM 1796 O O . ASP B 1 69 ? -14.414 3.842 3.518 1 91.25 69 ASP B O 1
ATOM 1800 N N . THR B 1 70 ? -13.945 2.795 5.488 1 96.5 70 THR B N 1
ATOM 1801 C CA . THR B 1 70 ? -13.406 4.035 6.039 1 96.5 70 THR B CA 1
ATOM 1802 C C . THR B 1 70 ? -11.883 3.98 6.109 1 96.5 70 THR B C 1
ATOM 1804 O O . THR B 1 70 ? -11.32 3.16 6.836 1 96.5 70 THR B O 1
ATOM 1807 N N . ILE B 1 71 ? -11.289 4.789 5.312 1 97.56 71 ILE B N 1
ATOM 1808 C CA . ILE B 1 71 ? -9.836 4.941 5.324 1 97.56 71 ILE B CA 1
ATOM 1809 C C . ILE B 1 71 ? -9.461 6.309 5.891 1 97.56 71 ILE B C 1
ATOM 1811 O O . ILE B 1 71 ? -10.102 7.312 5.57 1 97.56 71 ILE B O 1
ATOM 1815 N N . ALA B 1 72 ? -8.484 6.336 6.727 1 98.69 72 ALA B N 1
ATOM 1816 C CA . ALA B 1 72 ? -8 7.605 7.258 1 98.69 72 ALA B CA 1
ATOM 1817 C C . ALA B 1 72 ? -6.492 7.566 7.484 1 98.69 72 ALA B C 1
ATOM 1819 O O . ALA B 1 72 ? -5.918 6.496 7.691 1 98.69 72 ALA B O 1
ATOM 1820 N N . PHE B 1 73 ? -5.902 8.688 7.375 1 98.81 73 PHE B N 1
ATOM 1821 C CA . PHE B 1 73 ? -4.527 8.906 7.812 1 98.81 73 PHE B CA 1
ATOM 1822 C C . PHE B 1 73 ? -4.496 9.695 9.117 1 98.81 73 PHE B C 1
ATOM 1824 O O . PHE B 1 73 ? -5.238 10.664 9.281 1 98.81 73 PHE B O 1
ATOM 1831 N N . ILE B 1 74 ? -3.656 9.289 10.016 1 98.81 74 ILE B N 1
ATOM 1832 C CA . ILE B 1 74 ? -3.514 9.953 11.312 1 98.81 74 ILE B CA 1
ATOM 1833 C C . ILE B 1 74 ? -2.061 10.375 11.523 1 98.81 74 ILE B C 1
ATOM 1835 O O . ILE B 1 74 ? -1.159 9.531 11.516 1 98.81 74 ILE B O 1
ATOM 1839 N N . LEU B 1 75 ? -1.873 11.656 11.633 1 98.81 75 LEU B N 1
ATOM 1840 C CA . LEU B 1 75 ? -0.593 12.172 12.109 1 98.81 75 LEU B CA 1
ATOM 1841 C C . LEU B 1 75 ? -0.551 12.211 13.633 1 98.81 75 LEU B C 1
ATOM 1843 O O . LEU B 1 75 ? -1.501 12.664 14.266 1 98.81 75 LEU B O 1
ATOM 1847 N N . ILE B 1 76 ? 0.541 11.75 14.188 1 98.81 76 ILE B N 1
ATOM 1848 C CA . ILE B 1 76 ? 0.626 11.641 15.641 1 98.81 76 ILE B CA 1
ATOM 1849 C C . ILE B 1 76 ? 1.907 12.312 16.125 1 98.81 76 ILE B C 1
ATOM 1851 O O . ILE B 1 76 ? 3.002 11.992 15.656 1 98.81 76 ILE B O 1
ATOM 1855 N N . LYS B 1 77 ? 1.736 13.211 16.969 1 98.75 77 LYS B N 1
ATOM 1856 C CA . LYS B 1 77 ? 2.857 13.805 17.688 1 98.75 77 LYS B CA 1
ATOM 1857 C C . LYS B 1 77 ? 3.113 13.062 19 1 98.75 77 LYS B C 1
ATOM 1859 O O . LYS B 1 77 ? 2.203 12.898 19.812 1 98.75 77 LYS B O 1
ATOM 1864 N N . ILE B 1 78 ? 4.328 12.625 19.203 1 98.56 78 ILE B N 1
ATOM 1865 C CA . ILE B 1 78 ? 4.652 11.789 20.359 1 98.56 78 ILE B CA 1
ATOM 1866 C C . ILE B 1 78 ? 5.754 12.453 21.188 1 98.56 78 ILE B C 1
ATOM 1868 O O . ILE B 1 78 ? 6.707 13 20.625 1 98.56 78 ILE B O 1
ATOM 1872 N N . ASP B 1 79 ? 5.617 12.359 22.438 1 98.06 79 ASP B N 1
ATOM 1873 C CA . ASP B 1 79 ? 6.68 12.766 23.359 1 98.06 79 ASP B CA 1
ATOM 1874 C C . ASP B 1 79 ? 7.969 12 23.078 1 98.06 79 ASP B C 1
ATOM 1876 O O . ASP B 1 79 ? 7.977 10.766 23.109 1 98.06 79 ASP B O 1
ATOM 1880 N N . ALA B 1 80 ? 8.977 12.797 22.875 1 96.5 80 ALA B N 1
ATOM 1881 C CA . ALA B 1 80 ? 10.258 12.203 22.5 1 96.5 80 ALA B CA 1
ATOM 1882 C C . ALA B 1 80 ? 10.727 11.195 23.547 1 96.5 80 ALA B C 1
ATOM 1884 O O . ALA B 1 80 ? 11.328 10.172 23.219 1 96.5 80 ALA B O 1
ATOM 1885 N N . ASN B 1 81 ? 10.367 11.414 24.75 1 97.5 81 ASN B N 1
ATOM 1886 C CA . ASN B 1 81 ? 10.812 10.562 25.844 1 97.5 81 ASN B CA 1
ATOM 1887 C C . ASN B 1 81 ? 10.023 9.258 25.906 1 97.5 81 ASN B C 1
ATOM 1889 O O . ASN B 1 81 ? 10.414 8.312 26.594 1 97.5 81 ASN B O 1
ATOM 1893 N N . LYS B 1 82 ? 8.977 9.219 25.203 1 98 82 LYS B N 1
ATOM 1894 C CA . LYS B 1 82 ? 8.109 8.047 25.25 1 98 82 LYS B CA 1
ATOM 1895 C C . LYS B 1 82 ? 7.961 7.426 23.859 1 98 82 LYS B C 1
ATOM 1897 O O . LYS B 1 82 ? 7.098 6.574 23.641 1 98 82 LYS B O 1
ATOM 1902 N N . TYR B 1 83 ? 8.766 7.906 23 1 97.19 83 TYR B N 1
ATOM 1903 C CA . TYR B 1 83 ? 8.609 7.562 21.594 1 97.19 83 TYR B CA 1
ATOM 1904 C C . TYR B 1 83 ? 8.68 6.051 21.391 1 97.19 83 TYR B C 1
ATOM 1906 O O . TYR B 1 83 ? 7.758 5.445 20.844 1 97.19 83 TYR B O 1
ATOM 1914 N N . PRO B 1 84 ? 9.719 5.34 21.875 1 97.19 84 PRO B N 1
ATOM 1915 C CA . PRO B 1 84 ? 9.844 3.916 21.562 1 97.19 84 PRO B CA 1
ATOM 1916 C C . PRO B 1 84 ? 8.664 3.092 22.062 1 97.19 84 PRO B C 1
ATOM 1918 O O . PRO B 1 84 ? 8.102 2.289 21.312 1 97.19 84 PRO B O 1
ATOM 1921 N N . GLU B 1 85 ? 8.227 3.332 23.188 1 97.75 85 GLU B N 1
ATOM 1922 C CA . GLU B 1 85 ? 7.141 2.549 23.766 1 97.75 85 GLU B CA 1
ATOM 1923 C C . GLU B 1 85 ? 5.805 2.881 23.109 1 97.75 85 GLU B C 1
ATOM 1925 O O . GLU B 1 85 ? 4.984 1.99 22.875 1 97.75 85 GLU B O 1
ATOM 1930 N N . THR B 1 86 ? 5.562 4.141 22.875 1 98.31 86 THR B N 1
ATOM 1931 C CA . THR B 1 86 ? 4.316 4.578 22.266 1 98.31 86 THR B CA 1
ATOM 1932 C C . THR B 1 86 ? 4.18 4.023 20.844 1 98.31 86 THR B C 1
ATOM 1934 O O . THR B 1 86 ? 3.125 3.51 20.469 1 98.31 86 THR B O 1
ATOM 1937 N N . VAL B 1 87 ? 5.25 4.09 20.094 1 98.19 87 VAL B N 1
ATOM 1938 C CA . VAL B 1 87 ? 5.266 3.582 18.734 1 98.19 87 VAL B CA 1
ATOM 1939 C C . VAL B 1 87 ? 5.004 2.078 18.734 1 98.19 87 VAL B C 1
ATOM 1941 O O . VAL B 1 87 ? 4.219 1.577 17.922 1 98.19 87 VAL B O 1
ATOM 1944 N N . LYS B 1 88 ? 5.652 1.382 19.641 1 97.94 88 LYS B N 1
ATOM 1945 C CA . LYS B 1 88 ? 5.461 -0.06 19.766 1 97.94 88 LYS B CA 1
ATOM 1946 C C . LYS B 1 88 ? 3.99 -0.398 20 1 97.94 88 LYS B C 1
ATOM 1948 O O . LYS B 1 88 ? 3.457 -1.322 19.375 1 97.94 88 LYS B O 1
ATOM 1953 N N . ASP B 1 89 ? 3.33 0.357 20.828 1 97.88 89 ASP B N 1
ATOM 1954 C CA . ASP B 1 89 ? 1.926 0.12 21.156 1 97.88 89 ASP B CA 1
ATOM 1955 C C . ASP B 1 89 ? 1.025 0.424 19.953 1 97.88 89 ASP B C 1
ATOM 1957 O O . ASP B 1 89 ? 0.072 -0.31 19.688 1 97.88 89 ASP B O 1
ATOM 1961 N N . ILE B 1 90 ? 1.326 1.445 19.266 1 98.12 90 ILE B N 1
ATOM 1962 C CA . ILE B 1 90 ? 0.5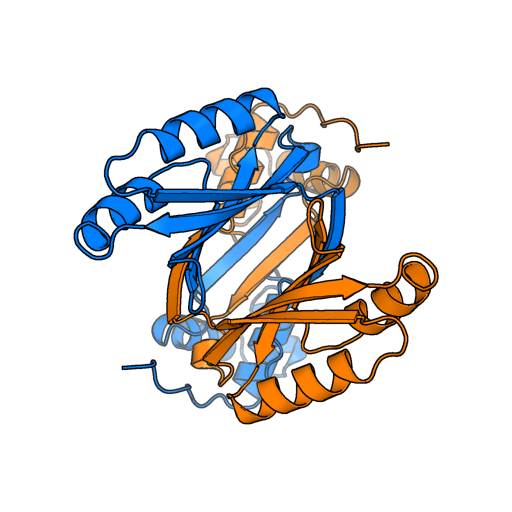08 1.862 18.125 1 98.12 90 ILE B CA 1
ATOM 1963 C C . ILE B 1 90 ? 0.62 0.835 17 1 98.12 90 ILE B C 1
ATOM 1965 O O . ILE B 1 90 ? -0.388 0.441 16.422 1 98.12 90 ILE B O 1
ATOM 1969 N N . VAL B 1 91 ? 1.838 0.363 16.719 1 97.69 91 VAL B N 1
ATOM 1970 C CA . VAL B 1 91 ? 2.086 -0.539 15.602 1 97.69 91 VAL B CA 1
ATOM 1971 C C . VAL B 1 91 ? 1.454 -1.9 15.883 1 97.69 91 VAL B C 1
ATOM 1973 O O . VAL B 1 91 ? 1.2 -2.678 14.961 1 97.69 91 VAL B O 1
ATOM 1976 N N . LYS B 1 92 ? 1.094 -2.197 17.094 1 97.12 92 LYS B N 1
ATOM 1977 C CA . LYS B 1 92 ? 0.481 -3.465 17.469 1 97.12 92 LYS B CA 1
ATOM 1978 C C . LYS B 1 92 ? -1.017 -3.463 17.172 1 97.12 92 LYS B C 1
ATOM 1980 O O . LYS B 1 92 ? -1.652 -4.52 17.156 1 97.12 92 LYS B O 1
ATOM 1985 N N . LEU B 1 93 ? -1.567 -2.312 17.062 1 96.38 93 LEU B N 1
ATOM 1986 C CA . LEU B 1 93 ? -3.004 -2.217 16.828 1 96.38 93 LEU B CA 1
ATOM 1987 C C . LEU B 1 93 ? -3.377 -2.844 15.484 1 96.38 93 LEU B C 1
ATOM 1989 O O . LEU B 1 93 ? -2.781 -2.52 14.453 1 96.38 93 LEU B O 1
ATOM 1993 N N . GLU B 1 94 ? -4.41 -3.623 15.43 1 92.56 94 GLU B N 1
ATOM 1994 C CA . GLU B 1 94 ? -4.789 -4.402 14.258 1 92.56 94 GLU B CA 1
ATOM 1995 C C . GLU B 1 94 ? -5.418 -3.518 13.188 1 92.56 94 GLU B C 1
ATOM 1997 O O . GLU B 1 94 ? -5.34 -3.824 11.992 1 92.56 94 GLU B O 1
ATOM 2002 N N . ASP B 1 95 ? -5.98 -2.438 13.633 1 94.19 95 ASP B N 1
ATOM 2003 C CA . ASP B 1 95 ? -6.676 -1.567 12.688 1 94.19 95 ASP B CA 1
ATOM 2004 C C . ASP B 1 95 ? -5.703 -0.618 12 1 94.19 95 ASP B C 1
ATOM 2006 O O . ASP B 1 95 ? -6.086 0.116 11.086 1 94.19 95 ASP B O 1
ATOM 2010 N N . ILE B 1 96 ? -4.441 -0.619 12.445 1 97.19 96 ILE B N 1
ATOM 2011 C CA . ILE B 1 96 ? -3.393 0.144 11.773 1 97.19 96 ILE B CA 1
ATOM 2012 C C . ILE B 1 96 ? -2.725 -0.723 10.711 1 97.19 96 ILE B C 1
ATOM 2014 O O . ILE B 1 96 ? -2.15 -1.769 11.023 1 97.19 96 ILE B O 1
ATOM 2018 N N . TYR B 1 97 ? -2.789 -0.224 9.5 1 96.81 97 TYR B N 1
ATOM 2019 C CA . TYR B 1 97 ? -2.289 -1.037 8.398 1 96.81 97 TYR B CA 1
ATOM 2020 C C . TYR B 1 97 ? -0.908 -0.567 7.957 1 96.81 97 TYR B C 1
ATOM 2022 O O . TYR B 1 97 ? -0.1 -1.362 7.469 1 96.81 97 TYR B O 1
ATOM 2030 N N . GLU B 1 98 ? -0.656 0.666 8.047 1 98.06 98 GLU B N 1
ATOM 2031 C CA . GLU B 1 98 ? 0.644 1.26 7.746 1 98.06 98 GLU B CA 1
ATOM 2032 C C . GLU B 1 98 ? 1.056 2.258 8.82 1 98.06 98 GLU B C 1
ATOM 2034 O O . GLU B 1 98 ? 0.211 2.963 9.383 1 98.06 98 GLU B O 1
ATOM 2039 N N . ALA B 1 99 ? 2.314 2.293 9.117 1 9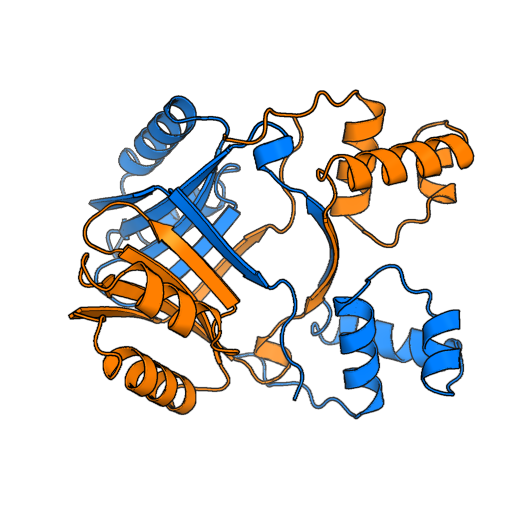8.75 99 ALA B N 1
ATOM 2040 C CA . ALA B 1 99 ? 2.896 3.246 10.055 1 98.75 99 ALA B CA 1
ATOM 2041 C C . ALA B 1 99 ? 4.297 3.664 9.617 1 98.75 99 ALA B C 1
ATOM 2043 O O . ALA B 1 99 ? 5.133 2.816 9.297 1 98.75 99 ALA B O 1
ATOM 2044 N N . TYR B 1 100 ? 4.5 4.906 9.625 1 98.69 100 TYR B N 1
ATOM 2045 C CA . TYR B 1 100 ? 5.762 5.465 9.156 1 98.69 100 TYR B CA 1
ATOM 2046 C C . TYR B 1 100 ? 6.332 6.453 10.172 1 98.69 100 TYR B C 1
ATOM 2048 O O . TYR B 1 100 ? 5.617 7.336 10.648 1 98.69 100 TYR B O 1
ATOM 2056 N N . ASP B 1 101 ? 7.602 6.297 10.547 1 98.5 101 ASP B N 1
ATOM 2057 C CA . ASP B 1 101 ? 8.391 7.332 11.211 1 98.5 101 ASP B CA 1
ATOM 2058 C C . ASP B 1 101 ? 8.734 8.461 10.25 1 98.5 101 ASP B C 1
ATOM 2060 O O . ASP B 1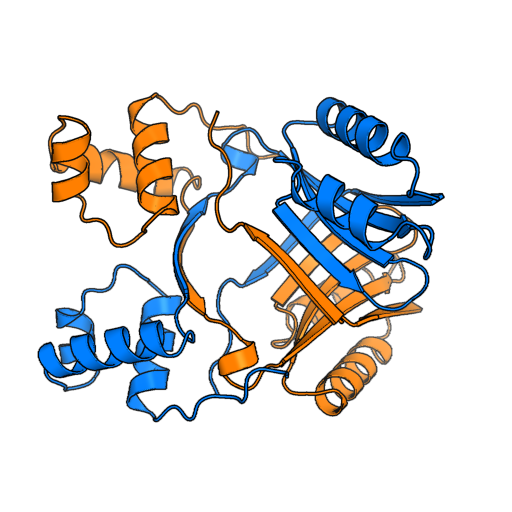 101 ? 9.43 8.25 9.25 1 98.5 101 ASP B O 1
ATOM 2064 N N . VAL B 1 102 ? 8.25 9.688 10.57 1 98.5 102 VAL B N 1
ATOM 2065 C CA . VAL B 1 102 ? 8.367 10.719 9.547 1 98.5 102 VAL B CA 1
ATOM 2066 C C . VAL B 1 102 ? 9.016 11.969 10.148 1 98.5 102 VAL B C 1
ATOM 2068 O O . VAL B 1 102 ? 9.031 12.141 11.367 1 98.5 102 VAL B O 1
ATOM 2071 N N . THR B 1 103 ? 9.586 12.789 9.312 1 98.06 103 THR B N 1
ATOM 2072 C CA . THR B 1 103 ? 10.109 14.094 9.703 1 98.06 103 THR B CA 1
ATOM 2073 C C . THR B 1 103 ? 8.984 15.117 9.797 1 98.06 103 THR B C 1
ATOM 2075 O O . THR B 1 103 ? 7.891 14.898 9.281 1 98.06 103 THR B O 1
ATOM 2078 N N . GLY B 1 104 ? 9.289 16.25 10.406 1 96.31 104 GLY B N 1
ATOM 2079 C CA . GLY B 1 104 ? 8.328 17.344 10.5 1 96.31 104 GLY B CA 1
ATOM 2080 C C . GLY B 1 104 ? 7.762 17.516 11.891 1 96.31 104 GLY B C 1
ATOM 2081 O O . GLY B 1 104 ? 8.414 17.188 12.883 1 96.31 104 GLY B O 1
ATOM 2082 N N . GLU B 1 105 ? 6.578 18.047 11.883 1 95.62 105 GLU B N 1
ATOM 2083 C CA . GLU B 1 105 ? 5.938 18.406 13.141 1 95.62 105 GLU B CA 1
ATOM 2084 C C . GLU B 1 105 ? 5.445 17.156 13.883 1 95.62 105 GLU B C 1
ATOM 2086 O O . GLU B 1 105 ? 5.375 17.156 15.117 1 95.62 105 GLU B O 1
ATOM 2091 N N . TYR B 1 106 ? 5.129 16.141 13.148 1 98 106 TYR B N 1
ATOM 2092 C CA . TYR B 1 106 ? 4.609 14.914 13.727 1 98 106 TYR B CA 1
ATOM 2093 C C . TYR B 1 106 ? 5.668 13.812 13.711 1 98 106 TYR B C 1
ATOM 2095 O O . TYR B 1 106 ? 6.617 13.875 12.922 1 98 106 TYR B O 1
ATOM 2103 N N . SER B 1 107 ? 5.43 12.828 14.57 1 98.31 107 SER B N 1
ATOM 2104 C CA . SER B 1 107 ? 6.391 11.734 14.711 1 98.31 107 SER B CA 1
ATOM 2105 C C . SER B 1 107 ? 6.02 10.562 13.805 1 98.31 107 SER B C 1
ATOM 2107 O O . SER B 1 107 ? 6.898 9.859 13.297 1 98.31 107 SER B O 1
ATOM 2109 N N . LEU B 1 108 ? 4.707 10.359 13.68 1 98.69 108 LEU B N 1
ATOM 2110 C CA . LEU B 1 108 ? 4.203 9.18 12.977 1 98.69 108 LEU B CA 1
ATOM 2111 C C . LEU B 1 108 ? 3.084 9.562 12.016 1 98.69 108 LEU B C 1
ATOM 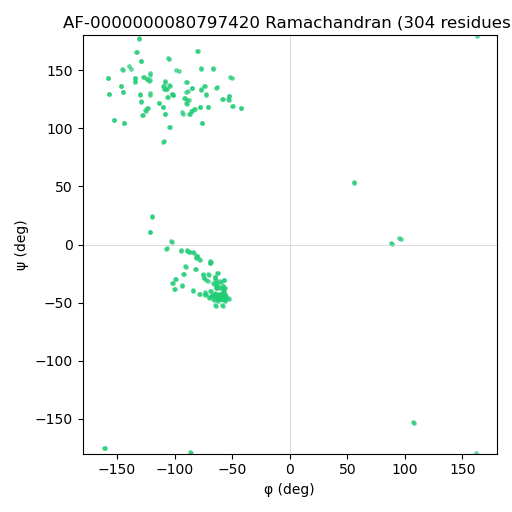2113 O O . LEU B 1 108 ? 2.238 10.398 12.336 1 98.69 108 LEU B O 1
ATOM 2117 N N . LEU B 1 109 ? 3.102 8.953 10.891 1 98.88 109 LEU B N 1
ATOM 2118 C CA . LEU B 1 109 ? 1.953 8.891 9.992 1 98.88 109 LEU B CA 1
ATOM 2119 C C . LEU B 1 109 ? 1.43 7.461 9.883 1 98.88 109 LEU B C 1
ATOM 2121 O O . LEU B 1 109 ? 2.182 6.547 9.547 1 98.88 109 LEU B O 1
ATOM 2125 N N . VAL B 1 110 ? 0.168 7.242 10.211 1 98.75 110 VAL B N 1
ATOM 2126 C CA . VAL B 1 110 ? -0.38 5.891 10.125 1 98.75 110 VAL B CA 1
ATOM 2127 C C . VAL B 1 110 ? -1.612 5.891 9.227 1 98.75 110 VAL B C 1
ATOM 2129 O O . VAL B 1 110 ? -2.332 6.887 9.148 1 98.75 110 VAL B O 1
ATOM 2132 N N . LYS B 1 111 ? -1.784 4.883 8.477 1 98.56 111 LYS B N 1
ATOM 2133 C CA . LYS B 1 111 ? -2.982 4.621 7.684 1 98.56 111 LYS B CA 1
ATOM 2134 C C . LYS B 1 111 ? -3.869 3.576 8.359 1 98.56 111 LYS B C 1
ATOM 2136 O O . LYS B 1 111 ? -3.385 2.527 8.789 1 98.56 111 LYS B O 1
ATOM 2141 N N . THR B 1 112 ? -5.121 3.871 8.523 1 98.31 112 THR B N 1
ATOM 2142 C CA . THR B 1 112 ? -6.066 2.912 9.086 1 98.31 112 THR B CA 1
ATOM 2143 C C . THR B 1 112 ? -7.207 2.645 8.109 1 98.31 112 THR B C 1
ATOM 2145 O O . THR B 1 112 ? -7.59 3.521 7.336 1 98.31 112 THR B O 1
ATOM 2148 N N . VAL B 1 113 ? -7.715 1.507 8.102 1 96.5 113 VAL B N 1
ATOM 2149 C CA . VAL B 1 113 ? -8.891 1.046 7.363 1 96.5 113 VAL B CA 1
ATOM 2150 C C . VAL B 1 113 ? -9.859 0.352 8.312 1 96.5 113 VAL B C 1
ATOM 2152 O O . VAL B 1 113 ? -9.547 -0.704 8.867 1 96.5 113 VAL B O 1
ATOM 2155 N N . VAL B 1 114 ? -10.969 0.959 8.523 1 96.56 114 VAL B N 1
ATOM 2156 C CA . VAL B 1 114 ? -11.93 0.464 9.508 1 96.56 114 VAL B CA 1
ATOM 2157 C C . VAL B 1 114 ? -13.32 0.403 8.891 1 96.56 114 VAL B C 1
ATOM 2159 O O . VAL B 1 114 ? -13.508 0.771 7.727 1 96.56 114 VAL B O 1
ATOM 2162 N N . ARG B 1 115 ? -14.312 -0.081 9.641 1 94.75 115 ARG B N 1
ATOM 2163 C CA . ARG B 1 115 ? -15.648 -0.347 9.117 1 94.75 115 ARG B CA 1
ATOM 2164 C C . ARG B 1 115 ? -16.406 0.951 8.883 1 94.75 115 ARG B C 1
ATOM 2166 O O . ARG B 1 115 ? -17.141 1.08 7.898 1 94.75 115 ARG B O 1
ATOM 2173 N N . ASP B 1 116 ? -16.266 1.837 9.883 1 94.69 116 ASP B N 1
ATOM 2174 C CA . ASP B 1 116 ? -17.078 3.043 9.836 1 94.69 116 ASP B CA 1
ATOM 2175 C C . ASP B 1 116 ? -16.5 4.141 10.727 1 94.69 116 ASP B C 1
ATOM 2177 O O . ASP B 1 116 ? -15.414 3.982 11.281 1 94.69 116 ASP B O 1
ATOM 2181 N N . ARG B 1 117 ? -17.281 5.184 10.766 1 95.69 117 ARG B N 1
ATOM 2182 C CA . ARG B 1 117 ? -16.828 6.344 11.523 1 95.69 117 ARG B CA 1
ATOM 2183 C C . ARG B 1 117 ? -16.75 6.035 13.016 1 95.69 117 ARG B C 1
ATOM 2185 O O . ARG B 1 117 ? -15.906 6.57 13.727 1 95.69 117 ARG B O 1
ATOM 2192 N N . GLU B 1 118 ? -17.641 5.211 13.445 1 97.25 118 GLU B N 1
ATOM 2193 C CA . GLU B 1 118 ? -17.641 4.852 14.859 1 97.25 118 GLU B CA 1
ATOM 2194 C C . GLU B 1 118 ? -16.391 4.086 15.25 1 97.25 118 GLU B C 1
ATOM 2196 O O . GLU B 1 118 ? -15.789 4.348 16.297 1 97.25 118 GLU B O 1
ATOM 2201 N N . GLU B 1 119 ? -16 3.135 14.422 1 96.88 119 GLU B N 1
ATOM 2202 C CA . GLU B 1 119 ? -14.766 2.396 14.672 1 96.88 119 GLU B CA 1
ATOM 2203 C C . GLU B 1 119 ? -13.547 3.316 14.617 1 96.88 119 GLU B C 1
ATOM 2205 O O . GLU B 1 119 ? -12.594 3.139 15.383 1 96.88 119 GLU B O 1
ATOM 2210 N N . LEU B 1 120 ? -13.57 4.297 13.719 1 97.94 120 LEU B N 1
ATOM 2211 C CA . LEU B 1 120 ? -12.492 5.27 13.656 1 97.94 120 LEU B CA 1
ATOM 2212 C C . LEU B 1 120 ? -12.406 6.074 14.953 1 97.94 120 LEU B C 1
ATOM 2214 O O . LEU B 1 120 ? -11.32 6.27 15.5 1 97.94 120 LEU B O 1
ATOM 2218 N N . ALA B 1 121 ? -13.562 6.516 15.375 1 97.88 121 ALA B N 1
ATOM 2219 C CA . ALA B 1 121 ? -13.609 7.285 16.609 1 97.88 121 ALA B CA 1
ATOM 2220 C C . ALA B 1 121 ? -13.031 6.488 17.781 1 97.88 121 ALA B C 1
ATOM 2222 O O . ALA B 1 121 ? -12.258 7.02 18.578 1 97.88 121 ALA B O 1
ATOM 2223 N N . ARG B 1 122 ? -13.383 5.215 17.859 1 97.81 122 ARG B N 1
ATOM 2224 C CA . ARG B 1 122 ? -12.867 4.348 18.906 1 97.81 122 ARG B CA 1
ATOM 2225 C C . ARG B 1 122 ? -11.352 4.211 18.812 1 97.81 122 ARG B C 1
ATOM 2227 O O . ARG B 1 122 ? -10.656 4.227 19.828 1 97.81 122 ARG B O 1
ATOM 2234 N N . LEU B 1 123 ? -10.898 4.047 17.641 1 98.06 123 LEU B N 1
ATOM 2235 C CA . LEU B 1 123 ? -9.453 3.947 17.438 1 98.06 123 LEU B CA 1
ATOM 2236 C C . LEU B 1 123 ? -8.75 5.227 17.875 1 98.06 123 LEU B C 1
ATOM 2238 O O . LEU B 1 123 ? -7.707 5.168 18.531 1 98.06 123 LEU B O 1
ATOM 2242 N N . LEU B 1 124 ? -9.328 6.367 17.5 1 98.06 124 LEU B N 1
ATOM 2243 C CA . LEU B 1 124 ? -8.75 7.656 17.875 1 98.06 124 LEU B CA 1
ATOM 2244 C C . LEU B 1 124 ? -8.758 7.832 19.391 1 98.06 124 LEU B C 1
ATOM 2246 O O . LEU B 1 124 ? -7.816 8.398 19.953 1 98.06 124 LEU B O 1
ATOM 2250 N N . ASP B 1 125 ? -9.82 7.344 19.969 1 97.75 125 ASP B N 1
ATOM 2251 C CA . ASP B 1 125 ? -9.883 7.375 21.438 1 97.75 125 ASP B CA 1
ATOM 2252 C C . ASP B 1 125 ? -8.75 6.555 22.047 1 97.75 125 ASP B C 1
ATOM 2254 O O . ASP B 1 125 ? -8.094 7.004 22.984 1 97.75 125 ASP B O 1
ATOM 2258 N N . LEU B 1 126 ? -8.562 5.383 21.516 1 97.75 126 LEU B N 1
ATOM 2259 C CA . LEU B 1 126 ? -7.52 4.488 22 1 97.75 126 LEU B CA 1
ATOM 2260 C C . LEU B 1 126 ? -6.145 5.137 21.859 1 97.75 126 LEU B C 1
ATOM 2262 O O . LEU B 1 126 ? -5.363 5.156 22.812 1 97.75 126 LEU B O 1
ATOM 2266 N N . ILE B 1 127 ? -5.875 5.707 20.75 1 98.31 127 ILE B N 1
ATOM 2267 C CA . ILE B 1 127 ? -4.582 6.328 20.469 1 98.31 127 ILE B CA 1
ATOM 2268 C C . ILE B 1 127 ? -4.406 7.559 21.359 1 98.31 127 ILE B C 1
ATOM 2270 O O . ILE B 1 127 ? -3.336 7.766 21.938 1 98.31 127 ILE B O 1
ATOM 2274 N N . GLY B 1 128 ? -5.43 8.328 21.453 1 97.44 128 GLY B N 1
ATOM 2275 C CA . GLY B 1 128 ? -5.387 9.562 22.219 1 97.44 128 GLY B CA 1
ATOM 2276 C C . GLY B 1 128 ? -5.129 9.328 23.703 1 97.44 128 GLY B C 1
ATOM 2277 O O . GLY B 1 128 ? -4.598 10.203 24.391 1 97.44 128 GLY B O 1
ATOM 2278 N N . LYS B 1 129 ? -5.453 8.18 24.203 1 96.75 129 LYS B N 1
ATOM 2279 C CA . LYS B 1 129 ? -5.32 7.867 25.625 1 96.75 129 LYS B CA 1
ATOM 2280 C C . LYS B 1 129 ? -3.922 7.348 25.953 1 96.75 129 LYS B C 1
ATOM 2282 O O . LYS B 1 129 ? -3.561 7.203 27.125 1 96.75 129 LYS B O 1
ATOM 2287 N N . MET B 1 130 ? -3.186 7.164 24.984 1 97.5 130 MET B N 1
ATO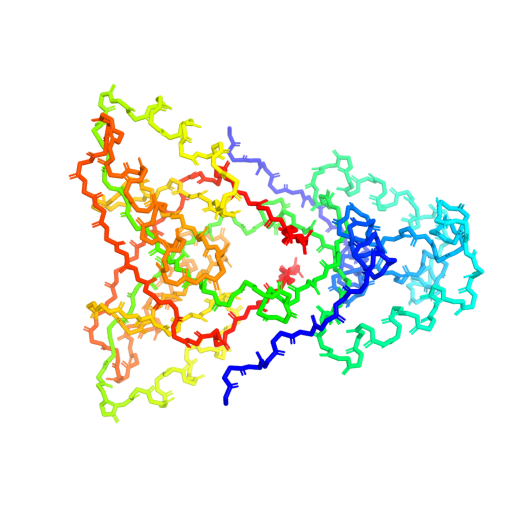M 2288 C CA . MET B 1 130 ? -1.836 6.656 25.219 1 97.5 130 MET B CA 1
ATOM 2289 C C . MET B 1 130 ? -0.937 7.742 25.797 1 97.5 130 MET B C 1
ATOM 2291 O O . MET B 1 130 ? -0.939 8.875 25.328 1 97.5 130 MET B O 1
ATOM 2295 N N . GLU B 1 131 ? -0.128 7.477 26.797 1 94.94 131 GLU B N 1
ATOM 2296 C CA . GLU B 1 131 ? 0.649 8.43 27.578 1 94.94 131 GLU B CA 1
ATOM 2297 C C . GLU B 1 131 ? 1.615 9.219 26.688 1 94.94 131 GLU B C 1
ATOM 2299 O O . GLU B 1 131 ? 1.815 10.414 26.891 1 94.94 131 GLU B O 1
ATOM 2304 N N . GLY B 1 132 ? 2.105 8.641 25.672 1 97.88 132 GLY B N 1
ATOM 2305 C CA . GLY B 1 132 ? 3.121 9.281 24.859 1 97.88 132 GLY B CA 1
ATOM 2306 C C . GLY B 1 132 ? 2.537 10.125 23.734 1 97.88 132 GLY B C 1
ATOM 2307 O O . GLY B 1 132 ? 3.244 10.93 23.125 1 97.88 132 GLY B O 1
ATOM 2308 N N . VAL B 1 133 ? 1.247 10.117 23.562 1 98.62 133 VAL B N 1
ATOM 2309 C CA . VAL B 1 133 ? 0.621 10.844 22.453 1 98.62 133 VAL B CA 1
ATOM 2310 C C . VAL B 1 133 ? 0.297 12.273 22.891 1 98.62 133 VAL B C 1
ATOM 2312 O O . VAL B 1 133 ? -0.404 12.477 23.891 1 98.62 133 VAL B O 1
ATOM 2315 N N . GLN B 1 134 ? 0.815 13.195 22.125 1 98.44 134 GLN B N 1
ATOM 2316 C CA . GLN B 1 134 ? 0.619 14.602 22.469 1 98.44 134 GLN B CA 1
ATOM 2317 C C . GLN B 1 134 ? -0.498 15.211 21.625 1 98.44 134 GLN B C 1
ATOM 2319 O O . GLN B 1 134 ? -1.261 16.047 22.109 1 98.44 134 GLN B O 1
ATOM 2324 N N . GLU B 1 135 ? -0.553 14.836 20.438 1 97.88 135 GLU B N 1
ATOM 2325 C CA . GLU B 1 135 ? -1.492 15.406 19.469 1 97.88 135 GLU B CA 1
ATOM 2326 C C . GLU B 1 135 ? -1.737 14.453 18.312 1 97.88 135 GLU B C 1
ATOM 2328 O O . GLU B 1 135 ? -0.846 13.695 17.922 1 97.88 135 GLU B O 1
ATOM 2333 N N . THR B 1 136 ? -2.939 14.469 17.875 1 98.12 136 THR B N 1
ATOM 2334 C CA . THR B 1 136 ? -3.246 13.75 16.641 1 98.12 136 THR B CA 1
ATOM 2335 C C . THR B 1 136 ? -3.953 14.664 15.648 1 98.12 136 THR B C 1
ATOM 2337 O O . THR B 1 136 ? -4.656 15.594 16.031 1 98.12 136 THR B O 1
ATOM 2340 N N . TYR B 1 137 ? -3.68 14.508 14.406 1 98.06 137 TYR B N 1
ATOM 2341 C CA . TYR B 1 137 ? -4.387 15.125 13.289 1 98.06 137 TYR B CA 1
ATOM 2342 C C . TYR B 1 137 ? -4.875 14.07 12.305 1 98.06 137 TYR B C 1
ATOM 2344 O O . TYR B 1 137 ? -4.07 13.383 11.672 1 98.06 137 TYR B O 1
ATOM 2352 N N . THR B 1 138 ? -6.215 13.969 12.195 1 98.44 138 THR B N 1
ATOM 2353 C CA . THR B 1 138 ? -6.805 12.891 11.406 1 98.44 138 THR B CA 1
ATOM 2354 C C . THR B 1 138 ? -7.355 13.43 10.094 1 98.44 138 THR B C 1
ATOM 2356 O O . THR B 1 138 ? -8.078 14.43 10.078 1 98.44 138 THR B O 1
ATOM 2359 N N . MET B 1 139 ? -6.957 12.852 8.961 1 98.62 139 MET B N 1
ATOM 2360 C CA . MET B 1 139 ? -7.488 13.141 7.633 1 98.62 139 MET B CA 1
ATOM 2361 C C . MET B 1 139 ? -8.312 11.969 7.109 1 98.62 139 MET B C 1
ATOM 2363 O O . MET B 1 139 ? -7.789 10.867 6.938 1 98.62 139 MET B O 1
ATOM 2367 N N . TYR B 1 140 ? -9.586 12.297 6.887 1 97.94 140 TYR B N 1
ATOM 2368 C CA . TYR B 1 140 ? -10.461 11.312 6.258 1 97.94 140 TYR B CA 1
ATOM 2369 C C . TYR B 1 140 ? -10.195 11.234 4.758 1 97.94 140 TYR B C 1
ATOM 2371 O O . TYR B 1 140 ? -10.062 12.266 4.09 1 97.94 140 TYR B O 1
ATOM 2379 N N . VAL B 1 141 ? -10.078 10.008 4.27 1 98.12 141 VAL B N 1
ATOM 2380 C CA . VAL B 1 141 ? -9.938 9.852 2.826 1 98.12 141 VAL B CA 1
ATOM 2381 C C . VAL B 1 141 ? -11.312 9.906 2.164 1 98.12 141 VAL B C 1
ATOM 2383 O O . VAL B 1 141 ? -12.164 9.047 2.418 1 98.12 141 VAL B O 1
ATOM 2386 N N . LEU B 1 142 ? -11.461 10.891 1.362 1 97 142 LEU B N 1
ATOM 2387 C CA . LEU B 1 142 ? -12.719 11.031 0.637 1 97 142 LEU B CA 1
ATOM 2388 C C . LEU B 1 142 ? -12.719 10.172 -0.624 1 97 142 LEU B C 1
ATOM 2390 O O . LEU B 1 142 ? -13.75 9.594 -0.987 1 97 142 LEU B O 1
ATOM 2394 N N . ARG B 1 143 ? -11.625 10.125 -1.3 1 96.44 143 ARG B N 1
ATOM 2395 C CA . ARG B 1 143 ? -11.453 9.352 -2.523 1 96.44 143 ARG B CA 1
ATOM 2396 C C . ARG B 1 143 ? -10.031 8.812 -2.633 1 96.44 143 ARG B C 1
ATOM 2398 O O . ARG B 1 143 ? -9.07 9.508 -2.293 1 96.44 143 AR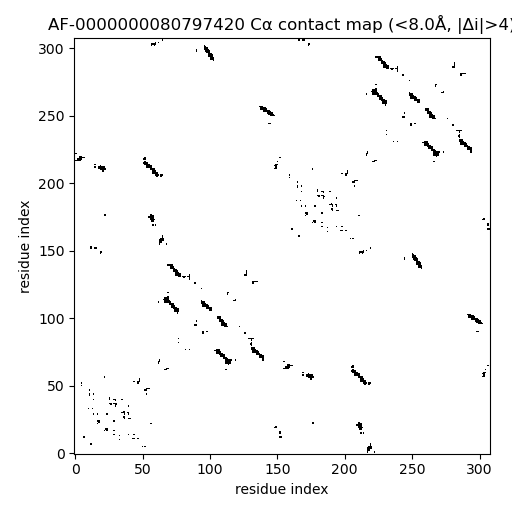G B O 1
ATOM 2405 N N . VAL B 1 144 ? -9.984 7.562 -3.023 1 96.81 144 VAL B N 1
ATOM 2406 C CA . VAL B 1 144 ? -8.703 7.016 -3.455 1 96.81 144 VAL B CA 1
ATOM 2407 C C . VAL B 1 144 ? -8.477 7.34 -4.93 1 96.81 144 VAL B C 1
ATOM 2409 O O . VAL B 1 144 ? -9.18 6.828 -5.801 1 96.81 144 VAL B O 1
ATOM 2412 N N . LEU B 1 145 ? -7.477 8.141 -5.219 1 97.81 145 LEU B N 1
ATOM 2413 C CA . LEU B 1 145 ? -7.301 8.664 -6.57 1 97.81 145 LEU B CA 1
ATOM 2414 C C . LEU B 1 145 ? -6.25 7.855 -7.328 1 97.81 145 LEU B C 1
ATOM 2416 O O . LEU B 1 145 ? -6.277 7.797 -8.555 1 97.81 145 LEU B O 1
ATOM 2420 N N . LYS B 1 146 ? -5.34 7.328 -6.605 1 97.19 146 LYS B N 1
ATOM 2421 C CA . LYS B 1 146 ? -4.27 6.523 -7.184 1 97.19 146 LYS B CA 1
ATOM 2422 C C . LYS B 1 146 ? -3.674 5.574 -6.148 1 97.19 146 LYS B C 1
ATOM 2424 O O . LYS B 1 146 ? -3.4 5.977 -5.016 1 97.19 146 LYS B O 1
ATOM 2429 N N . GLU B 1 147 ? -3.566 4.367 -6.461 1 95.38 147 GLU B N 1
ATOM 2430 C CA . GLU B 1 147 ? -2.834 3.361 -5.695 1 95.38 147 GLU B CA 1
ATOM 2431 C C . GLU B 1 147 ? -2.146 2.357 -6.613 1 95.38 147 GLU B C 1
ATOM 2433 O O . GLU B 1 147 ? -2.807 1.505 -7.215 1 95.38 147 GLU B O 1
ATOM 2438 N N . VAL B 1 148 ? -0.868 2.514 -6.719 1 93.38 148 VAL B N 1
ATOM 2439 C CA . VAL B 1 148 ? -0.093 1.61 -7.562 1 93.38 148 VAL B CA 1
ATOM 2440 C C . VAL B 1 148 ? 0.641 0.592 -6.691 1 93.38 148 VAL B C 1
ATOM 2442 O O . VAL B 1 148 ? 1.306 0.96 -5.723 1 93.38 148 VAL B O 1
ATOM 2445 N N . LYS B 1 149 ? 0.486 -0.634 -7.031 1 91.88 149 LYS B N 1
ATOM 2446 C CA . LYS B 1 149 ? 1.059 -1.706 -6.223 1 91.88 149 LYS B CA 1
ATOM 2447 C C . LYS B 1 149 ? 2.469 -2.053 -6.688 1 91.88 149 LYS B C 1
ATOM 2449 O O . LYS B 1 149 ? 3.258 -2.621 -5.93 1 91.88 149 LYS B O 1
ATOM 2454 N N . SER B 1 150 ? 2.789 -1.675 -7.898 1 93.88 150 SER B N 1
ATOM 2455 C CA . SER B 1 150 ? 4.07 -2.043 -8.492 1 93.88 150 SER B CA 1
ATOM 2456 C C . SER B 1 150 ? 5.098 -0.926 -8.328 1 93.88 150 SER B C 1
ATOM 2458 O O . SER B 1 150 ? 4.734 0.247 -8.219 1 93.88 150 SER B O 1
ATOM 2460 N N . VAL B 1 151 ? 6.289 -1.294 -8.227 1 93.38 151 VAL B N 1
ATOM 2461 C CA . VAL B 1 151 ? 7.391 -0.337 -8.25 1 93.38 151 VAL B CA 1
ATOM 2462 C C . VAL B 1 151 ? 8.148 -0.458 -9.57 1 93.38 151 VAL B C 1
ATOM 2464 O O . VAL B 1 151 ? 8.367 -1.564 -10.07 1 93.38 151 VAL B O 1
ATOM 2467 N N . ARG B 1 152 ? 8.523 0.611 -10.07 1 90.12 152 ARG B N 1
ATOM 2468 C CA . ARG B 1 152 ? 9.25 0.61 -11.336 1 90.12 152 ARG B CA 1
ATOM 2469 C C . ARG B 1 152 ? 10.672 0.102 -11.148 1 90.12 152 ARG B C 1
ATOM 2471 O O . ARG B 1 152 ? 11.383 0.545 -10.242 1 90.12 152 ARG B O 1
ATOM 2478 N N . VAL B 1 153 ? 11.016 -0.844 -11.961 1 88.31 153 VAL B N 1
ATOM 2479 C CA . VAL B 1 153 ? 12.367 -1.396 -11.922 1 88.31 153 VAL B CA 1
ATOM 2480 C C . VAL B 1 153 ? 13.18 -0.856 -13.094 1 88.31 153 VAL B C 1
ATOM 2482 O O . VAL B 1 153 ? 12.836 -1.09 -14.258 1 88.31 153 VAL B O 1
ATOM 2485 N N . ASP B 1 154 ? 14.008 0.11 -12.867 1 79.19 154 ASP B N 1
ATOM 2486 C CA . ASP B 1 154 ? 14.828 0.721 -13.906 1 79.19 154 ASP B CA 1
ATOM 2487 C C . ASP B 1 154 ? 16.156 0 -14.055 1 79.19 154 ASP B C 1
ATOM 2489 O O . ASP B 1 154 ? 16.656 -0.599 -13.094 1 79.19 154 ASP B O 1
#

Solvent-accessible surface area (backbone atoms only — not comparable to full-atom values): 16342 Å² total; per-residue (Å²): 122,82,69,71,54,55,91,68,55,71,65,56,47,50,52,51,52,50,27,35,69,32,34,61,63,46,54,60,57,50,9,63,76,67,72,48,50,44,68,55,43,51,51,50,51,50,48,36,36,74,71,49,33,40,72,46,34,27,32,41,63,38,48,38,36,61,50,29,62,32,42,33,38,37,37,30,25,51,39,80,90,31,36,71,63,43,51,55,57,54,69,65,38,83,54,48,38,31,30,29,36,33,47,75,90,33,43,32,44,31,36,32,57,32,57,37,70,67,53,47,51,51,49,51,50,56,53,62,68,36,89,27,45,73,43,74,49,75,26,45,51,77,40,83,74,40,78,57,80,61,74,86,78,127,121,83,69,71,56,56,89,69,54,72,67,56,47,50,50,48,53,50,27,35,70,32,34,61,64,47,54,60,57,52,10,61,77,67,73,48,51,43,68,55,44,51,51,50,53,50,48,34,38,74,73,49,33,40,70,46,34,27,32,40,64,39,46,39,34,61,50,28,63,33,41,33,38,38,35,32,26,51,38,78,92,32,36,72,63,42,50,56,57,54,68,65,38,82,56,47,36,31,30,32,36,32,48,76,90,34,44,32,43,30,36,32,56,31,57,37,70,66,56,46,51,50,49,51,50,57,52,60,67,37,87,28,45,72,45,75,49,75,26,46,49,76,39,84,74,39,79,55,82,62,75,85,79,127

Organism: Ignicoccus hospitalis (strain KIN4/I / DSM 18386 / JCM 14125) (NCBI:txid453591)

Nearest PDB structures (foldseek):
  2zny-assembly2_C  TM=9.683E-01  e=1.013E-15  Pyrococcus horikoshii
  7fby-assembly1_A  TM=8.946E-01  e=4.041E-15  Pyrococcus horikoshii OT3
  8q90-assembly1_B  TM=9.536E-01  e=5.243E-12  Haloferax mediterranei
  2dbb-assembly1_B  TM=8.543E-01  e=1.587E-12  Pyrococcus horikoshii OT3
  2cfx-assembly1_C  TM=9.124E-01  e=6.484E-11  Bacillus subtilis

Sequence (308 aa):
MPDKPVELDEIDKKIIEILQKDARTSFSKIAKMLDRSEATIHLRVKKLREMGVLRGFYADIDASKIGKDTIAFILIKIDANKYPETVKDIVKLEDIYEAYDVTGEYSLLVKTVVRDREELARLLDLIGKMEGVQETYTMYVLRVLKEVKSVRVDMPDKPVELDEIDKKIIEILQKDARTSFSKIAKMLDRSEATIHLRVKKLREMGVLRGFYADIDASKIGKDTIAFILIKIDANKYPETVKDIVKLEDIYEAYDVTGEYSLLVKTVVRDREELARLLDLIGKMEGVQETYTMYVLRVLKEVKSVRVD

InterPro domains:
  IPR000485 AsnC-type HTH domain [PF13404] (8-49)
  IPR000485 AsnC-type HTH domain [PR00033] (8-24)
  IPR000485 AsnC-type HTH domain [PR00033] (24-35)
  IPR000485 AsnC-type HTH domain [PR00033] (35-54)
  IPR000485 AsnC-type HTH domain [PS50956] (8-69)
  IPR011008 Dimeric alpha-beta barrel [SSF54909] (70-148)
  IPR019887 Transcription regulator AsnC/Lrp, ligand binding domain [PF01037] (72-148)
  IPR019888 Transcription regulator AsnC-like [SM00344] (8-114)
  IPR036388 Winged helix-like DNA-binding domain superfamily [G3DSA:1.10.10.10] (5-59)
  IPR036390 Winged helix DNA-binding domain superfamily [SSF46785] (7-67)

Secondary structure (DSSP, 8-state):
--PPPPP--HHHHHHHHHHHH-TT--HHHHHHHHT--HHHHHHHHHHHHHTTSEEEEEEEE-GGGGT--EEEEEEEEE-GGGHHHHHHHHHT-TTEEEEEEESSS-SEEEEEEESSHHHHHHHHHHHHTSTTEEEEEEEEEEEEEEE-------/--PPPPP--HHHHHHHHHHHH-TT--HHHHHHHHT--HHHHHHHHHHHHHTTSEEEEEEEE-GGGGT--EEEEEEEEE-GGGHHHHHHHHHT-TTEEEEEEESSS-SEEEEEEESSHHHHHHHHHHHHTSTTEEEEEEEEEEEEEEE-------

pLDDT: mean 95.79, std 6.81, range [44.34, 98.88]